Protein AF-0000000070793460 (afdb_homodimer)

Solvent-accessible surface area (backbone atoms only — not comparable to full-atom values): 15650 Å² total; per-residue (Å²): 133,88,73,78,81,59,57,36,38,49,53,48,24,50,44,53,50,30,46,76,62,75,44,43,27,29,35,35,30,41,54,70,40,88,63,40,43,67,70,64,91,67,48,53,94,51,27,34,77,41,65,65,28,78,90,50,39,46,78,71,41,82,43,78,76,35,32,35,31,32,34,68,60,96,85,38,83,40,75,36,38,36,31,47,88,35,45,40,28,40,27,22,70,88,75,62,58,68,51,75,47,76,80,71,64,80,86,64,67,72,77,70,80,67,75,69,72,71,74,73,75,75,78,71,80,77,81,73,80,78,124,133,89,73,77,82,58,57,36,37,48,53,48,26,49,44,52,48,30,46,75,63,74,45,44,29,30,34,36,31,40,54,72,38,88,62,40,44,68,70,64,92,66,46,54,96,50,27,34,76,41,67,66,27,76,91,48,36,46,76,70,39,84,44,78,75,34,32,36,31,32,34,69,59,96,85,38,83,41,74,36,38,35,31,46,88,33,45,40,30,40,28,23,71,88,75,62,56,67,50,76,47,77,80,71,63,79,84,62,67,71,75,69,79,69,75,70,72,72,73,72,76,77,77,73,82,76,79,74,78,82,122

InterPro domains:
  IPR007481 Stringent starvation protein B [NF008769] (1-126)
  IPR007481 Stringent starvation protein B [PF04386] (6-121)
  IPR007481 Stringent starvation protein B [PIRSF005276] (2-125)
  IPR007481 Stringent starvation protein B [PTHR37486] (2-121)
  IPR036760 SspB-like superfamily [G3DSA:2.30.30.220] (1-124)
  IPR036760 SspB-like superfamily [SSF101738] (2-115)

Radius of gyration: 25.95 Å; Cα contacts (8 Å, |Δi|>4): 410; chains: 2; bounding box: 71×71×92 Å

Nearest PDB structures (foldseek):
  1ox8-assembly1_B  TM=9.613E-01  e=1.195E-13  Escherichia coli O157:H7
  1ou9-assembly2_B  TM=9.891E-01  e=3.608E-13  Haemophilus influenzae
  1twb-assembly1_A  TM=9.735E-01  e=3.212E-13  Haemophilus influenzae
  1zsz-assembly2_B  TM=9.778E-01  e=4.296E-13  Haemophilus influenzae
  1ou9-assembly1_A  TM=9.584E-01  e=3.824E-13  Haemophilus influenzae

Organism: Legionella pneumophila subsp. pneumophila (strain Philadelphia 1 / ATCC 33152 / DSM 7513) (NCBI:txid272624)

Sequence (262 aa):
MAMTSNKPYLIRAFYDWIVDNDLTPYILVDASNPNVQVPREHVQHDRIVLNISPSATRGLLLENDRIVFTARFSGQTEQIFVAPNAVLEIYAKENGRGIAFSVDEDDEPPPKTSSSSESATKNKPSLKLVKMAMTSNKPYLIRAFYDWIVDNDLTPYILVDASNPNVQVPREHVQHDRIVLNISPSATRGLLLENDRIVFTARFSGQTEQIFVAPNAVLEIYAKENGRGIAFSVDEDDEPPPKTSSSSESATKNKPSLKLVK

Foldseek 3Di:
DDDDDCQLVQLVVQLCVQVVVVFWKKWKFQQVDPQWDDDCVQDDPRIHIDTDHPVAWAPFDSDQQWTWTWGDDPRDIDIIIGGSLGTQWMATPVPGDGDGDPNDDDPPPDPPPCPCPVPVPPPPDPPDPDD/DDDDDCQLVQLVVQLCVQVVVVFWKKWKFQQVPPQWDDDCVQDDPRIHIDTDHPVAWAPFDSDQQWTWTWGDDPRDIDIIIGGSLGTQWMATPVPGDGDGDPNDDPPPPDPPPCPVPVPVPPPDPPPPPDD

Secondary structure (DSSP, 8-state):
-PPPPSHHHHHHHHHHHHHHTT--EEEEEETTSTTEE--GGG-BTTEEEEE--TTT-EEEEE-SS-EEEEEEETTEEEEEEE-GGGEEEEEETTT--EEE----SS---S---------------------/-PPPPSHHHHHHHHHHHHHHTT--EEEEEETTSTTEE--GGG-BTTEEEEE--TTT-EEEEE-SS-EEEEEEETTEEEEEEE-GGGEEEEEETTT--EEE----SS---S---------------------

Structure (mmCIF, N/CA/C/O backbone):
data_AF-0000000070793460-model_v1
#
loop_
_entity.id
_entity.type
_entity.pdbx_description
1 polymer 'Stringent starvation protein B'
#
loop_
_atom_site.group_PDB
_atom_site.id
_atom_site.type_symbol
_atom_site.label_atom_id
_atom_site.label_alt_id
_atom_site.label_comp_id
_atom_site.label_asym_id
_atom_site.label_entity_id
_atom_site.label_seq_id
_atom_site.pdbx_PDB_ins_code
_atom_site.Cartn_x
_atom_site.Cartn_y
_atom_site.Cartn_z
_atom_site.occupancy
_atom_site.B_iso_or_equiv
_atom_site.auth_seq_id
_atom_site.auth_comp_id
_atom_site.auth_asym_id
_atom_site.auth_atom_id
_atom_site.pdbx_PDB_model_num
ATOM 1 N N . MET A 1 1 ? -20.219 -0.264 9.641 1 63.81 1 MET A N 1
ATOM 2 C CA . MET A 1 1 ? -20.156 -1.022 8.391 1 63.81 1 MET A CA 1
ATOM 3 C C . MET A 1 1 ? -18.781 -1.647 8.211 1 63.81 1 MET A C 1
ATOM 5 O O . MET A 1 1 ? -17.766 -1.069 8.625 1 63.81 1 MET A O 1
ATOM 9 N N . ALA A 1 2 ? -18.797 -2.9 7.801 1 89.75 2 ALA A N 1
ATOM 10 C CA . ALA A 1 2 ? -17.547 -3.639 7.691 1 89.75 2 ALA A CA 1
ATOM 11 C C . ALA A 1 2 ? -16.734 -3.178 6.48 1 89.75 2 ALA A C 1
ATOM 13 O O . ALA A 1 2 ? -17.297 -2.863 5.434 1 89.75 2 ALA A O 1
ATOM 14 N N . MET A 1 3 ? -15.477 -2.805 6.633 1 95.88 3 MET A N 1
ATOM 15 C CA . MET A 1 3 ? -14.586 -2.439 5.531 1 95.88 3 MET A CA 1
ATOM 16 C C . MET A 1 3 ? -14.102 -3.682 4.793 1 95.88 3 MET A C 1
ATOM 18 O O . MET A 1 3 ? -14.023 -4.766 5.375 1 95.88 3 MET A O 1
ATOM 22 N N . THR A 1 4 ? -13.859 -3.516 3.494 1 97.25 4 THR A N 1
ATOM 23 C CA . THR A 1 4 ? -13.273 -4.582 2.691 1 97.25 4 THR A CA 1
ATOM 24 C C . THR A 1 4 ? -11.836 -4.859 3.131 1 97.25 4 THR A C 1
ATOM 26 O O . THR A 1 4 ? -11.25 -4.082 3.891 1 97.25 4 THR A O 1
ATOM 29 N N . SER A 1 5 ? -11.328 -5.953 2.672 1 97 5 SER A N 1
ATOM 30 C CA . SER A 1 5 ? -9.93 -6.305 2.941 1 97 5 SER A CA 1
ATOM 31 C C . SER A 1 5 ? -8.977 -5.289 2.322 1 97 5 SER A C 1
ATOM 33 O O . SER A 1 5 ? -9.195 -4.836 1.196 1 97 5 SER A O 1
ATOM 35 N N . ASN A 1 6 ? -7.883 -4.988 3.035 1 98 6 ASN A N 1
ATOM 36 C CA . ASN A 1 6 ? -6.887 -4.078 2.473 1 98 6 ASN A CA 1
ATOM 37 C C . ASN A 1 6 ? -5.77 -4.84 1.766 1 98 6 ASN A C 1
ATOM 39 O O . ASN A 1 6 ? -4.832 -4.234 1.248 1 98 6 ASN A O 1
ATOM 43 N N . LYS A 1 7 ? -5.988 -6.152 1.728 1 98.25 7 LYS A N 1
ATOM 44 C CA . LYS A 1 7 ? -4.941 -7.035 1.221 1 98.25 7 LYS A CA 1
ATOM 45 C C . LYS A 1 7 ? -4.57 -6.68 -0.215 1 98.25 7 LYS A C 1
ATOM 47 O O . LYS A 1 7 ? -3.393 -6.488 -0.528 1 98.25 7 LYS A O 1
ATOM 52 N N . PRO A 1 8 ? -5.477 -6.48 -1.117 1 98.81 8 PRO A N 1
ATOM 53 C CA . PRO A 1 8 ? -5.059 -6.18 -2.49 1 98.81 8 PRO A CA 1
ATOM 54 C C . PRO A 1 8 ? -4.301 -4.859 -2.6 1 98.81 8 PRO A C 1
ATOM 56 O O . PRO A 1 8 ? -3.402 -4.723 -3.436 1 98.81 8 PRO A O 1
ATOM 59 N N . TYR A 1 9 ? -4.57 -3.879 -1.777 1 98.81 9 TYR A N 1
ATOM 60 C CA . TYR A 1 9 ? -3.883 -2.594 -1.771 1 98.81 9 TYR A CA 1
ATOM 61 C C . TYR A 1 9 ? -2.445 -2.748 -1.29 1 98.81 9 TYR A C 1
ATOM 63 O O . TYR A 1 9 ? -1.529 -2.137 -1.846 1 98.81 9 TYR A O 1
ATOM 71 N N . LEU A 1 10 ? -2.334 -3.605 -0.32 1 98.81 10 LEU A N 1
ATOM 72 C CA . LEU A 1 10 ? -1 -3.861 0.213 1 98.81 10 LEU A CA 1
ATOM 73 C C . LEU A 1 10 ? -0.152 -4.633 -0.793 1 98.81 10 LEU A C 1
ATOM 75 O O . LEU A 1 10 ? 1.04 -4.355 -0.947 1 98.81 10 LEU A O 1
ATOM 79 N N . ILE A 1 11 ? -0.774 -5.586 -1.447 1 98.88 11 ILE A N 1
ATOM 80 C CA . ILE A 1 11 ? -0.051 -6.328 -2.473 1 98.88 11 ILE A CA 1
ATOM 81 C C . ILE A 1 11 ? 0.483 -5.363 -3.529 1 98.88 11 ILE A C 1
ATOM 83 O O . ILE A 1 11 ? 1.655 -5.434 -3.906 1 98.88 11 ILE A O 1
ATOM 87 N N . ARG A 1 12 ? -0.348 -4.426 -3.924 1 98.94 12 ARG A N 1
ATOM 88 C CA . ARG A 1 12 ? 0.067 -3.455 -4.93 1 98.94 12 ARG A CA 1
ATOM 89 C C . ARG A 1 12 ? 1.162 -2.543 -4.391 1 98.94 12 ARG A C 1
ATOM 91 O O . ARG A 1 12 ? 2.111 -2.213 -5.105 1 98.94 12 ARG A O 1
ATOM 98 N N . ALA A 1 13 ? 1.028 -2.129 -3.174 1 98.88 13 ALA A N 1
ATOM 99 C CA . ALA A 1 13 ? 2.018 -1.239 -2.568 1 98.88 13 ALA A CA 1
ATOM 100 C C . ALA A 1 13 ? 3.391 -1.903 -2.512 1 98.88 13 ALA A C 1
ATOM 102 O O . ALA A 1 13 ? 4.395 -1.301 -2.896 1 98.88 13 ALA A O 1
ATOM 103 N N . PHE A 1 14 ? 3.42 -3.133 -2.117 1 98.88 14 PHE A N 1
ATOM 104 C CA . PHE A 1 14 ? 4.699 -3.816 -1.973 1 98.88 14 PHE A CA 1
ATOM 105 C C . PHE A 1 14 ? 5.27 -4.195 -3.336 1 98.88 14 PHE A C 1
ATOM 107 O O . PHE A 1 14 ? 6.484 -4.199 -3.527 1 98.88 14 PHE A O 1
ATOM 114 N N . TYR A 1 15 ? 4.418 -4.57 -4.246 1 98.94 15 TYR A N 1
ATOM 115 C CA . TYR A 1 15 ? 4.887 -4.789 -5.613 1 98.94 15 TYR A CA 1
ATOM 116 C C . TYR A 1 15 ? 5.652 -3.58 -6.129 1 98.94 15 TYR A C 1
ATOM 118 O O . TYR A 1 15 ? 6.797 -3.705 -6.57 1 98.94 15 TYR A O 1
ATOM 126 N N . ASP A 1 16 ? 5.02 -2.385 -6.047 1 98.94 16 ASP A N 1
ATOM 127 C CA . ASP A 1 16 ? 5.629 -1.15 -6.535 1 98.94 16 ASP A CA 1
ATOM 128 C C . ASP A 1 16 ? 6.934 -0.857 -5.801 1 98.94 16 ASP A C 1
ATOM 130 O O . ASP A 1 16 ? 7.93 -0.474 -6.422 1 98.94 16 ASP A O 1
ATOM 134 N N . TRP A 1 17 ? 6.91 -1.055 -4.539 1 98.88 17 TRP A N 1
ATOM 135 C CA . TRP A 1 17 ? 8.078 -0.767 -3.719 1 98.88 17 TRP A CA 1
ATOM 136 C C . TRP A 1 17 ? 9.25 -1.664 -4.109 1 98.88 17 TRP A C 1
ATOM 138 O O . TRP A 1 17 ? 10.375 -1.189 -4.266 1 98.88 17 TRP A O 1
ATOM 148 N N . ILE A 1 18 ? 8.984 -2.912 -4.242 1 98.88 18 ILE A N 1
ATOM 149 C CA . ILE A 1 18 ? 10.031 -3.875 -4.574 1 98.88 18 ILE A CA 1
ATOM 150 C C . ILE A 1 18 ? 10.594 -3.562 -5.957 1 98.88 18 ILE A C 1
ATOM 152 O O . ILE A 1 18 ? 11.812 -3.494 -6.137 1 98.88 18 ILE A O 1
ATOM 156 N N . VAL A 1 19 ? 9.758 -3.342 -6.887 1 98.88 19 VAL A N 1
ATOM 157 C CA . VAL A 1 19 ? 10.164 -3.084 -8.266 1 98.88 19 VAL A CA 1
ATOM 158 C C . VAL A 1 19 ? 10.938 -1.769 -8.328 1 98.88 19 VAL A C 1
ATOM 160 O O . VAL A 1 19 ? 11.969 -1.68 -9.008 1 98.88 19 VAL A O 1
ATOM 163 N N . ASP A 1 20 ? 10.469 -0.749 -7.625 1 98.69 20 ASP A N 1
ATOM 164 C CA . ASP A 1 20 ? 11.133 0.552 -7.637 1 98.69 20 ASP A CA 1
ATOM 165 C C . ASP A 1 20 ? 12.531 0.458 -7.039 1 98.69 20 ASP A C 1
ATOM 167 O O . ASP A 1 20 ? 13.367 1.339 -7.254 1 98.69 20 ASP A O 1
ATOM 171 N N . ASN A 1 21 ? 12.766 -0.572 -6.246 1 98.69 21 ASN A N 1
ATOM 172 C CA . ASN A 1 21 ? 14.094 -0.79 -5.68 1 98.69 21 ASN A CA 1
ATOM 173 C C . ASN A 1 21 ? 14.898 -1.792 -6.5 1 98.69 21 ASN A C 1
ATOM 175 O O . ASN A 1 21 ? 15.898 -2.328 -6.023 1 98.69 21 ASN A O 1
ATOM 179 N N . ASP A 1 22 ? 14.391 -2.1 -7.695 1 98.31 22 ASP A N 1
ATOM 180 C CA . ASP A 1 22 ? 15.055 -2.953 -8.672 1 98.31 22 ASP A CA 1
ATOM 181 C C . ASP A 1 22 ? 15.219 -4.375 -8.141 1 98.31 22 ASP A C 1
ATOM 183 O O . ASP A 1 22 ? 16.25 -5.02 -8.367 1 98.31 22 ASP A O 1
ATOM 187 N N . LEU A 1 23 ? 14.25 -4.801 -7.355 1 98.69 23 LEU A N 1
ATOM 188 C CA . LEU A 1 23 ? 14.219 -6.176 -6.863 1 98.69 23 LEU A CA 1
ATOM 189 C C . LEU A 1 23 ? 13.07 -6.953 -7.492 1 98.69 23 LEU A C 1
ATOM 191 O O . LEU A 1 23 ? 12.312 -6.402 -8.297 1 98.69 23 LEU A O 1
ATOM 195 N N . THR A 1 24 ? 12.984 -8.242 -7.145 1 98.88 24 THR A N 1
ATOM 196 C CA . THR A 1 24 ? 12.078 -9.156 -7.828 1 98.88 24 THR A CA 1
ATOM 197 C C . THR A 1 24 ? 10.891 -9.508 -6.941 1 98.88 24 THR A C 1
ATOM 199 O O . THR A 1 24 ? 11.031 -10.266 -5.977 1 98.88 24 THR A O 1
ATOM 202 N N . PRO A 1 25 ? 9.75 -9.062 -7.254 1 98.94 25 PRO A N 1
ATOM 203 C CA . PRO A 1 25 ? 8.586 -9.383 -6.426 1 98.94 25 PRO A CA 1
ATOM 204 C C . PRO A 1 25 ? 8.062 -10.797 -6.66 1 98.94 25 PRO A C 1
ATOM 206 O O . PRO A 1 25 ? 7.793 -11.18 -7.801 1 98.94 25 PRO A O 1
ATOM 209 N N . TYR A 1 26 ? 7.895 -11.508 -5.574 1 98.94 26 TYR A N 1
ATOM 210 C CA . TYR A 1 26 ? 7.289 -12.836 -5.523 1 98.94 26 TYR A CA 1
ATOM 211 C C . TYR A 1 26 ? 6.023 -12.828 -4.676 1 98.94 26 TYR A C 1
ATOM 213 O O . TYR A 1 26 ? 5.922 -12.07 -3.705 1 98.94 26 TYR A O 1
ATOM 221 N N . ILE A 1 27 ? 5.086 -13.68 -5.078 1 98.94 27 ILE A N 1
ATOM 222 C CA . ILE A 1 27 ? 3.967 -13.938 -4.18 1 98.94 27 ILE A CA 1
ATOM 223 C C . ILE A 1 27 ? 3.896 -15.43 -3.859 1 98.94 27 ILE A C 1
ATOM 225 O O . ILE A 1 27 ? 4.145 -16.266 -4.727 1 98.94 27 ILE A O 1
ATOM 229 N N . LEU A 1 28 ? 3.68 -15.703 -2.621 1 98.88 28 LEU A N 1
ATOM 230 C CA . LEU A 1 28 ? 3.277 -17.031 -2.176 1 98.88 28 LEU A CA 1
ATOM 231 C C . LEU A 1 28 ? 1.758 -17.172 -2.166 1 98.88 28 LEU A C 1
ATOM 233 O O . LEU A 1 28 ? 1.062 -16.344 -1.564 1 98.88 28 LEU A O 1
ATOM 237 N N . VAL A 1 29 ? 1.279 -18.219 -2.822 1 98.75 29 VAL A N 1
ATOM 238 C CA . VAL A 1 29 ? -0.158 -18.312 -3.057 1 98.75 29 VAL A CA 1
ATOM 239 C C . VAL A 1 29 ? -0.68 -19.641 -2.523 1 98.75 29 VAL A C 1
ATOM 241 O O . VAL A 1 29 ? -0.044 -20.688 -2.707 1 98.75 29 VAL A O 1
ATOM 244 N N . ASP A 1 30 ? -1.766 -19.578 -1.788 1 98.56 30 ASP A N 1
ATOM 245 C CA . ASP A 1 30 ? -2.516 -20.781 -1.445 1 98.56 30 ASP A CA 1
ATOM 246 C C . ASP A 1 30 ? -3.203 -21.375 -2.676 1 98.56 30 ASP A C 1
ATOM 248 O O . ASP A 1 30 ? -4.277 -20.906 -3.074 1 98.56 30 ASP A O 1
ATOM 252 N N . ALA A 1 31 ? -2.711 -22.438 -3.203 1 98.31 31 ALA A N 1
ATOM 253 C CA . ALA A 1 31 ? -3.17 -23 -4.473 1 98.31 31 ALA A CA 1
ATOM 254 C C . ALA A 1 31 ? -4.426 -23.844 -4.273 1 98.31 31 ALA A C 1
ATOM 256 O O . ALA A 1 31 ? -5.066 -24.25 -5.246 1 98.31 31 ALA A O 1
ATOM 257 N N . SER A 1 32 ? -4.77 -24.062 -3.057 1 97.69 32 SER A N 1
ATOM 258 C CA . SER A 1 32 ? -5.98 -24.828 -2.781 1 97.69 32 SER A CA 1
ATOM 259 C C . SER A 1 32 ? -7.223 -23.953 -2.848 1 97.69 32 SER A C 1
ATOM 261 O O . SER A 1 32 ? -8.344 -24.453 -2.889 1 97.69 32 SER A O 1
ATOM 263 N N . ASN A 1 33 ? -7.035 -22.672 -2.822 1 97.19 33 ASN A N 1
ATOM 264 C CA . ASN A 1 33 ? -8.148 -21.734 -2.961 1 97.19 33 ASN A CA 1
ATOM 265 C C . ASN A 1 33 ? -8.883 -21.922 -4.285 1 97.19 33 ASN A C 1
ATOM 267 O O . ASN A 1 33 ? -8.258 -22 -5.344 1 97.19 33 ASN A O 1
ATOM 271 N N . PRO A 1 34 ? -10.125 -21.984 -4.238 1 97.19 34 PRO A N 1
ATOM 272 C CA . PRO A 1 34 ? -10.883 -22.297 -5.457 1 97.19 34 PRO A CA 1
ATOM 273 C C . PRO A 1 34 ? -10.789 -21.188 -6.5 1 97.19 34 PRO A C 1
ATOM 275 O O . PRO A 1 34 ? -11.109 -21.406 -7.668 1 97.19 34 PRO A O 1
ATOM 278 N N . ASN A 1 35 ? -10.391 -20.031 -6.105 1 97.94 35 ASN A N 1
ATOM 279 C CA . ASN A 1 35 ? -10.305 -18.891 -7.016 1 97.94 35 ASN A CA 1
ATOM 280 C C . ASN A 1 35 ? -8.875 -18.672 -7.504 1 97.94 35 ASN A C 1
ATOM 282 O O . ASN A 1 35 ? -8.453 -17.531 -7.703 1 97.94 35 ASN A O 1
ATOM 286 N N . VAL A 1 36 ? -8.141 -19.766 -7.586 1 98.69 36 VAL A N 1
ATOM 287 C CA . VAL A 1 36 ? -6.762 -19.719 -8.062 1 98.69 36 VAL A CA 1
ATOM 288 C C . VAL A 1 36 ? -6.594 -20.688 -9.234 1 98.69 36 VAL A C 1
ATOM 290 O O . VAL A 1 36 ? -6.992 -21.844 -9.148 1 98.69 36 VAL A O 1
ATOM 293 N N . GLN A 1 37 ? -6.121 -20.125 -10.281 1 98.62 37 GLN A N 1
ATOM 294 C CA . GLN A 1 37 ? -5.758 -20.922 -11.453 1 98.62 37 GLN A CA 1
ATOM 295 C C . GLN A 1 37 ? -4.266 -20.812 -11.75 1 98.62 37 GLN A C 1
ATOM 297 O O . GLN A 1 37 ? -3.789 -19.781 -12.211 1 98.62 37 GLN A O 1
ATOM 302 N N . VAL A 1 38 ? -3.494 -21.891 -11.539 1 98.56 38 VAL A N 1
ATOM 303 C CA . VAL A 1 38 ? -2.053 -21.984 -11.734 1 98.56 38 VAL A CA 1
ATOM 304 C C . VAL A 1 38 ? -1.693 -23.375 -12.266 1 98.56 38 VAL A C 1
ATOM 306 O O . VAL A 1 38 ? -2.48 -24.312 -12.148 1 98.56 38 VAL A O 1
ATOM 309 N N . PRO A 1 39 ? -0.572 -23.469 -12.891 1 97.12 39 PRO A N 1
ATOM 310 C CA . PRO A 1 39 ? -0.138 -24.812 -13.289 1 97.12 39 PRO A CA 1
ATOM 311 C C . PRO A 1 39 ? 0.079 -25.75 -12.094 1 97.12 39 PRO A C 1
ATOM 313 O O . PRO A 1 39 ? 1.023 -25.562 -11.32 1 97.12 39 PRO A O 1
ATOM 316 N N . ARG A 1 40 ? -0.667 -26.75 -12 1 95.75 40 ARG A N 1
ATOM 317 C CA . ARG A 1 40 ? -0.721 -27.609 -10.82 1 95.75 40 ARG A CA 1
ATOM 318 C C . ARG A 1 40 ? 0.59 -28.359 -10.633 1 95.75 40 ARG A C 1
ATOM 320 O O . ARG A 1 40 ? 0.97 -28.688 -9.5 1 95.75 40 ARG A O 1
ATOM 327 N N . GLU A 1 41 ? 1.296 -28.641 -11.688 1 96.19 41 GLU A N 1
ATOM 328 C CA . GLU A 1 41 ? 2.539 -29.406 -11.617 1 96.19 41 GLU A CA 1
ATOM 329 C C . GLU A 1 41 ? 3.613 -28.641 -10.852 1 96.19 41 GLU A C 1
ATOM 331 O O . GLU A 1 41 ? 4.637 -29.219 -10.469 1 96.19 41 GLU A O 1
ATOM 336 N N . HIS A 1 42 ? 3.359 -27.375 -10.648 1 97.19 42 HIS A N 1
ATOM 337 C CA . HIS A 1 42 ? 4.34 -26.547 -9.961 1 97.19 42 HIS A CA 1
ATOM 338 C C . HIS A 1 42 ? 3.896 -26.234 -8.531 1 97.19 42 HIS A C 1
ATOM 340 O O . HIS A 1 42 ? 4.559 -25.484 -7.82 1 97.19 42 HIS A O 1
ATOM 346 N N . VAL A 1 43 ? 2.754 -26.797 -8.148 1 98.25 43 VAL A N 1
ATOM 347 C CA . VAL A 1 43 ? 2.225 -26.609 -6.805 1 98.25 43 VAL A CA 1
ATOM 348 C C . VAL A 1 43 ? 2.85 -27.641 -5.863 1 98.25 43 VAL A C 1
ATOM 350 O O . VAL A 1 43 ? 2.973 -28.828 -6.215 1 98.25 43 VAL A O 1
ATOM 353 N N . GLN A 1 44 ? 3.342 -27.188 -4.73 1 97.56 44 GLN A N 1
ATOM 354 C CA . GLN A 1 44 ? 3.881 -28.047 -3.678 1 97.56 44 GLN A CA 1
ATOM 355 C C . GLN A 1 44 ? 3.172 -27.797 -2.35 1 97.56 44 GLN A C 1
ATOM 357 O O . GLN A 1 44 ? 3.174 -26.672 -1.838 1 97.56 44 GLN A O 1
ATOM 362 N N . HIS A 1 45 ? 2.619 -28.828 -1.771 1 97.06 45 HIS A N 1
ATOM 363 C CA . HIS A 1 45 ? 1.909 -28.734 -0.501 1 97.06 45 HIS A CA 1
ATOM 364 C C . HIS A 1 45 ? 0.861 -27.625 -0.536 1 97.06 45 HIS A C 1
ATOM 366 O O . HIS A 1 45 ? 0.803 -26.797 0.372 1 97.06 45 HIS A O 1
ATOM 372 N N . ASP A 1 46 ? 0.167 -27.484 -1.649 1 97.69 46 ASP A N 1
ATOM 373 C CA . ASP A 1 46 ? -0.956 -26.578 -1.861 1 97.69 46 ASP A CA 1
ATOM 374 C C . ASP A 1 46 ? -0.489 -25.109 -1.876 1 97.69 46 ASP A C 1
ATOM 376 O O . ASP A 1 46 ? -1.262 -24.203 -1.563 1 97.69 46 ASP A O 1
ATOM 380 N N . ARG A 1 47 ? 0.765 -24.922 -2.166 1 98.5 47 ARG A N 1
ATOM 381 C CA . ARG A 1 47 ? 1.32 -23.578 -2.279 1 98.5 47 ARG A CA 1
ATOM 382 C C . ARG A 1 47 ? 2.127 -23.438 -3.564 1 98.5 47 ARG A C 1
ATOM 384 O O . ARG A 1 47 ? 2.686 -24.406 -4.07 1 98.5 47 ARG A O 1
ATOM 391 N N . ILE A 1 48 ? 2.113 -22.266 -4.043 1 98.56 48 ILE A N 1
ATOM 392 C CA . ILE A 1 48 ? 2.939 -21.969 -5.211 1 98.56 48 ILE A CA 1
ATOM 393 C C . ILE A 1 48 ? 3.553 -20.578 -5.078 1 98.56 48 ILE A C 1
ATOM 395 O O . ILE A 1 48 ? 2.9 -19.656 -4.598 1 98.56 48 ILE A O 1
ATOM 399 N N . VAL A 1 49 ? 4.789 -20.438 -5.426 1 98.62 49 VAL A N 1
ATOM 400 C CA . VAL A 1 49 ? 5.48 -19.156 -5.488 1 98.62 49 VAL A CA 1
ATOM 401 C C . VAL A 1 49 ? 5.508 -18.656 -6.934 1 98.62 49 VAL A C 1
ATOM 403 O O . VAL A 1 49 ? 5.898 -19.391 -7.844 1 98.62 49 VAL A O 1
ATOM 406 N N . LEU A 1 50 ? 5.113 -17.516 -7.098 1 98.81 50 LEU A N 1
ATOM 407 C CA . LEU A 1 50 ? 5.055 -16.922 -8.43 1 98.81 50 LEU A CA 1
ATOM 408 C C . LEU A 1 50 ? 5.941 -15.688 -8.516 1 98.81 50 LEU A C 1
ATOM 410 O O . LEU A 1 50 ? 5.895 -14.82 -7.641 1 98.81 50 LEU A O 1
ATOM 414 N N . ASN A 1 51 ? 6.742 -15.641 -9.516 1 98.69 51 ASN A N 1
ATOM 415 C CA . ASN A 1 51 ? 7.461 -14.43 -9.883 1 98.69 51 ASN A CA 1
ATOM 416 C C . ASN A 1 51 ? 6.566 -13.453 -10.641 1 98.69 51 ASN A C 1
ATOM 418 O O . ASN A 1 51 ? 6.141 -13.742 -11.766 1 98.69 51 ASN A O 1
ATOM 422 N N . ILE A 1 52 ? 6.367 -12.32 -10 1 98.94 52 ILE A N 1
ATOM 423 C CA . ILE A 1 52 ? 5.438 -11.422 -10.672 1 98.94 52 ILE A CA 1
ATOM 424 C C . ILE A 1 52 ? 6.168 -10.156 -11.109 1 98.94 52 ILE A C 1
ATOM 426 O O . ILE A 1 52 ? 5.559 -9.094 -11.242 1 98.94 52 ILE A O 1
ATOM 430 N N . SER A 1 53 ? 7.379 -10.227 -11.375 1 98.81 53 SER A N 1
ATOM 431 C CA . SER A 1 53 ? 8.156 -9.086 -11.844 1 98.81 53 SER A CA 1
ATOM 432 C C . SER A 1 53 ? 7.766 -8.695 -13.266 1 98.81 53 SER A C 1
ATOM 434 O O . SER A 1 53 ? 7.223 -9.516 -14.008 1 98.81 53 SER A O 1
ATOM 436 N N . PRO A 1 54 ? 8.102 -7.496 -13.602 1 98.62 54 PRO A N 1
ATOM 437 C CA . PRO A 1 54 ? 7.758 -7.035 -14.953 1 98.62 54 PRO A CA 1
ATOM 438 C C . PRO A 1 54 ? 8.391 -7.891 -16.047 1 98.62 54 PRO A C 1
ATOM 440 O O . PRO A 1 54 ? 7.785 -8.109 -17.094 1 98.62 54 PRO A O 1
ATOM 443 N N . SER A 1 55 ? 9.531 -8.414 -15.797 1 98.06 55 SER A N 1
ATOM 444 C CA . SER A 1 55 ? 10.227 -9.188 -16.812 1 98.06 55 SER A CA 1
ATOM 445 C C . SER A 1 55 ? 9.68 -10.609 -16.906 1 98.06 55 SER A C 1
ATOM 447 O O . SER A 1 55 ? 9.891 -11.305 -17.891 1 98.06 55 SER A O 1
ATOM 449 N N . ALA A 1 56 ? 8.984 -11.008 -15.875 1 98.38 56 ALA A N 1
ATOM 450 C CA . ALA A 1 56 ? 8.547 -12.398 -15.82 1 98.38 56 ALA A CA 1
ATOM 451 C C . ALA A 1 56 ? 7.074 -12.523 -16.203 1 98.38 56 ALA A C 1
ATOM 453 O O . ALA A 1 56 ? 6.539 -13.633 -16.297 1 98.38 56 ALA A O 1
ATOM 454 N N . THR A 1 57 ? 6.426 -11.367 -16.359 1 98.75 57 THR A N 1
ATOM 455 C CA . THR A 1 57 ? 4.984 -11.414 -16.594 1 98.75 57 THR A CA 1
ATOM 456 C C . THR A 1 57 ? 4.609 -10.594 -17.828 1 98.75 57 THR A C 1
ATOM 458 O O . THR A 1 57 ? 5.285 -9.617 -18.156 1 98.75 57 THR A O 1
ATOM 461 N N . ARG A 1 58 ? 3.555 -11 -18.484 1 98.5 58 ARG A N 1
ATOM 462 C CA . ARG A 1 58 ? 2.889 -10.211 -19.531 1 98.5 58 ARG A CA 1
ATOM 463 C C . ARG A 1 58 ? 1.448 -9.898 -19.141 1 98.5 58 ARG A C 1
ATOM 465 O O . ARG A 1 58 ? 0.701 -10.797 -18.734 1 98.5 58 ARG A O 1
ATOM 472 N N . GLY A 1 59 ? 1.087 -8.609 -19.203 1 98.44 59 GLY A N 1
ATOM 473 C CA . GLY A 1 59 ? -0.288 -8.211 -18.953 1 98.44 59 GLY A CA 1
ATOM 474 C C . GLY A 1 59 ? -0.675 -8.297 -17.484 1 98.44 59 GLY A C 1
ATOM 475 O O . GLY A 1 59 ? -1.815 -8.633 -17.156 1 98.44 59 GLY A O 1
ATOM 476 N N . LEU A 1 60 ? 0.254 -8.055 -16.625 1 98.88 60 LEU A N 1
ATOM 477 C CA . LEU A 1 60 ? -0.024 -8.148 -15.195 1 98.88 60 LEU A CA 1
ATOM 478 C C . LEU A 1 60 ? -1.06 -7.113 -14.773 1 98.88 60 LEU A C 1
ATOM 480 O O . LEU A 1 60 ? -0.9 -5.922 -15.047 1 98.88 60 LEU A O 1
ATOM 484 N N . LEU A 1 61 ? -2.146 -7.59 -14.125 1 98.75 61 LEU A N 1
ATOM 485 C CA . LEU A 1 61 ? -3.158 -6.77 -13.469 1 98.75 61 LEU A CA 1
ATOM 486 C C . LEU A 1 61 ? -3.223 -7.078 -11.977 1 98.75 61 LEU A C 1
ATOM 488 O O . LEU A 1 61 ? -3.459 -8.227 -11.586 1 98.75 61 LEU A O 1
ATOM 492 N N . LEU A 1 62 ? -2.928 -6.125 -11.219 1 98.88 62 LEU A N 1
ATOM 493 C CA . LEU A 1 62 ? -3.102 -6.211 -9.773 1 98.88 62 LEU A CA 1
ATOM 494 C C . LEU A 1 62 ? -4.344 -5.445 -9.328 1 98.88 62 LEU A C 1
ATOM 496 O O . LEU A 1 62 ? -4.246 -4.301 -8.883 1 98.88 62 LEU A O 1
ATOM 500 N N . GLU A 1 63 ? -5.469 -6.109 -9.383 1 98.5 63 GLU A N 1
ATOM 501 C CA . GLU A 1 63 ? -6.746 -5.469 -9.078 1 98.5 63 GLU A CA 1
ATOM 502 C C . GLU A 1 63 ? -7.266 -5.887 -7.711 1 98.5 63 GLU A C 1
ATOM 504 O O . GLU A 1 63 ? -6.672 -6.738 -7.047 1 98.5 63 GLU A O 1
ATOM 509 N N . ASN A 1 64 ? -8.289 -5.273 -7.289 1 98.31 64 ASN A N 1
ATOM 510 C CA . ASN A 1 64 ? -8.852 -5.562 -5.977 1 98.31 64 ASN A CA 1
ATOM 511 C C . ASN A 1 64 ? -9.484 -6.949 -5.934 1 98.31 64 ASN A C 1
ATOM 513 O O . ASN A 1 64 ? -9.555 -7.578 -4.871 1 98.31 64 ASN A O 1
ATOM 517 N N . ASP A 1 65 ? -9.891 -7.395 -7.102 1 97.75 65 ASP A N 1
ATOM 518 C CA . ASP A 1 65 ? -10.656 -8.641 -7.105 1 97.75 65 ASP A CA 1
ATOM 519 C C . ASP A 1 65 ? -9.883 -9.758 -7.793 1 97.75 65 ASP A C 1
ATOM 521 O O . ASP A 1 65 ? -10.242 -10.93 -7.684 1 97.75 65 ASP A O 1
ATOM 525 N N . ARG A 1 66 ? -8.734 -9.344 -8.414 1 98.56 66 ARG A N 1
ATOM 526 C CA . ARG A 1 66 ? -8 -10.383 -9.133 1 98.56 66 ARG A CA 1
ATOM 527 C C . ARG A 1 66 ? -6.562 -9.953 -9.398 1 98.56 66 ARG A C 1
ATOM 529 O O . ARG A 1 66 ? -6.277 -8.758 -9.508 1 98.56 66 ARG A O 1
ATOM 536 N N . ILE A 1 67 ? -5.738 -10.93 -9.523 1 98.94 67 ILE A N 1
ATOM 537 C CA . ILE A 1 67 ? -4.387 -10.867 -10.07 1 98.94 67 ILE A CA 1
ATOM 538 C C . ILE A 1 67 ? -4.289 -11.758 -11.305 1 98.94 67 ILE A C 1
ATOM 540 O O . ILE A 1 67 ? -4.516 -12.969 -11.219 1 98.94 67 ILE A O 1
ATOM 544 N N . VAL A 1 68 ? -3.924 -11.125 -12.438 1 98.88 68 VAL A N 1
ATOM 545 C CA . VAL A 1 68 ? -3.91 -11.875 -13.688 1 98.88 68 VAL A CA 1
ATOM 546 C C . VAL A 1 68 ? -2.641 -11.555 -14.469 1 98.88 68 VAL A C 1
ATOM 548 O O . VAL A 1 68 ? -2.227 -10.398 -14.547 1 98.88 68 VAL A O 1
ATOM 551 N N . PHE A 1 69 ? -2.104 -12.602 -15.023 1 98.88 69 PHE A N 1
ATOM 552 C CA . PHE A 1 69 ? -0.964 -12.398 -15.914 1 98.88 69 PHE A CA 1
ATOM 553 C C . PHE A 1 69 ? -0.642 -13.672 -16.688 1 98.88 69 PHE A C 1
ATOM 555 O O . PHE A 1 69 ? -1.21 -14.734 -16.406 1 98.88 69 PHE A O 1
ATOM 562 N N . THR A 1 70 ? 0.175 -13.477 -17.656 1 98.75 70 THR A N 1
ATOM 563 C CA . THR A 1 70 ? 0.745 -14.602 -18.375 1 98.75 70 THR A CA 1
ATOM 564 C C . THR A 1 70 ? 2.223 -14.773 -18.031 1 98.75 70 THR A C 1
ATOM 566 O O . THR A 1 70 ? 2.961 -13.789 -17.938 1 98.75 70 THR A O 1
ATOM 569 N N . ALA A 1 71 ? 2.588 -15.992 -17.828 1 98.19 71 ALA A N 1
ATOM 570 C CA . ALA A 1 71 ? 3.98 -16.312 -17.531 1 98.19 71 ALA A CA 1
ATOM 571 C C . ALA A 1 71 ? 4.379 -17.656 -18.109 1 98.19 71 ALA A C 1
ATOM 573 O O . ALA A 1 71 ? 3.535 -18.391 -18.641 1 98.19 71 ALA A O 1
ATOM 574 N N . ARG A 1 72 ? 5.707 -17.859 -18.078 1 96.38 72 ARG A N 1
ATOM 575 C CA . ARG A 1 72 ? 6.227 -19.109 -18.609 1 96.38 72 ARG A CA 1
ATOM 576 C C . ARG A 1 72 ? 6.633 -20.047 -17.484 1 96.38 72 ARG A C 1
ATOM 578 O O . ARG A 1 72 ? 7.344 -19.656 -16.562 1 96.38 72 ARG A O 1
ATOM 585 N N . PHE A 1 73 ? 6.094 -21.234 -17.5 1 94.75 73 PHE A N 1
ATOM 586 C CA . PHE A 1 73 ? 6.453 -22.312 -16.578 1 94.75 73 PHE A CA 1
ATOM 587 C C . PHE A 1 73 ? 7 -23.516 -17.328 1 94.75 73 PHE A C 1
ATOM 589 O O . PHE A 1 73 ? 6.266 -24.188 -18.062 1 94.75 73 PHE A O 1
ATOM 596 N N . SER A 1 74 ? 8.32 -23.734 -17.109 1 93.12 74 SER A N 1
ATOM 597 C CA . SER A 1 74 ? 8.961 -24.859 -17.781 1 93.12 74 SER A CA 1
ATOM 598 C C . SER A 1 74 ? 8.844 -24.719 -19.297 1 93.12 74 SER A C 1
ATOM 600 O O . SER A 1 74 ? 8.5 -25.688 -19.984 1 93.12 74 SER A O 1
ATOM 602 N N . GLY A 1 75 ? 8.859 -23.531 -19.812 1 92.94 75 GLY A N 1
ATOM 603 C CA . GLY A 1 75 ? 8.898 -23.266 -21.25 1 92.94 75 GLY A CA 1
ATOM 604 C C . GLY A 1 75 ? 7.516 -23.078 -21.844 1 92.94 75 GLY A C 1
ATOM 605 O O . GLY A 1 75 ? 7.391 -22.688 -23.016 1 92.94 75 GLY A O 1
ATOM 606 N N . GLN A 1 76 ? 6.539 -23.312 -21.109 1 95.19 76 GLN A N 1
ATOM 607 C CA . GLN A 1 76 ? 5.168 -23.203 -21.594 1 95.19 76 GLN A CA 1
ATOM 608 C C . GLN A 1 76 ? 4.512 -21.922 -21.094 1 95.19 76 GLN A C 1
ATOM 610 O O . GLN A 1 76 ? 4.656 -21.562 -19.922 1 95.19 76 GLN A O 1
ATOM 615 N N . THR A 1 77 ? 3.803 -21.281 -22.047 1 96.94 77 THR A N 1
ATOM 616 C CA . THR A 1 77 ? 3.062 -20.062 -21.688 1 96.94 77 THR A CA 1
ATOM 617 C C . THR A 1 77 ? 1.774 -20.422 -20.953 1 96.94 77 THR A C 1
ATOM 619 O O . THR A 1 77 ? 1.009 -21.281 -21.406 1 96.94 77 THR A O 1
ATOM 622 N N . GLU A 1 78 ? 1.605 -19.859 -19.781 1 97 78 GLU A N 1
ATOM 623 C CA . GLU A 1 78 ? 0.442 -20.141 -18.938 1 97 78 GLU A CA 1
ATOM 624 C C . GLU A 1 78 ? -0.269 -18.844 -18.531 1 97 78 GLU A C 1
ATOM 626 O O . GLU A 1 78 ? 0.379 -17.844 -18.25 1 97 78 GLU A O 1
ATOM 631 N N . GLN A 1 79 ? -1.59 -18.875 -18.562 1 98.31 79 GLN A N 1
ATOM 632 C CA . GLN A 1 79 ? -2.391 -17.797 -18 1 98.31 79 GLN A CA 1
ATOM 633 C C . GLN A 1 79 ? -2.672 -18.047 -16.516 1 98.31 79 GLN A C 1
ATOM 635 O O . GLN A 1 79 ? -3.143 -19.125 -16.141 1 98.31 79 GLN A O 1
ATOM 640 N N . ILE A 1 80 ? -2.389 -17.094 -15.695 1 98.81 80 ILE A N 1
ATOM 641 C CA . ILE A 1 80 ? -2.486 -17.234 -14.242 1 98.81 80 ILE A CA 1
ATOM 642 C C . ILE A 1 80 ? -3.604 -16.328 -13.719 1 98.81 80 ILE A C 1
ATOM 644 O O . ILE A 1 80 ? -3.74 -15.18 -14.148 1 98.81 80 ILE A O 1
ATOM 648 N N . PHE A 1 81 ? -4.414 -16.859 -12.836 1 98.88 81 PHE A N 1
ATOM 649 C CA . PHE A 1 81 ? -5.434 -16.125 -12.109 1 98.88 81 PHE A CA 1
ATOM 650 C C . PHE A 1 81 ? -5.328 -16.391 -10.609 1 98.88 81 PHE A C 1
ATOM 652 O O . PHE A 1 81 ? -5.309 -17.531 -10.172 1 98.88 81 PHE A O 1
ATOM 659 N N . VAL A 1 82 ? -5.254 -15.359 -9.859 1 98.81 82 VAL A N 1
ATOM 660 C CA . VAL A 1 82 ? -5.156 -15.484 -8.406 1 98.81 82 VAL A CA 1
ATOM 661 C C . VAL A 1 82 ? -6.102 -14.492 -7.742 1 98.81 82 VAL A C 1
ATOM 663 O O . VAL A 1 82 ? -6.059 -13.297 -8.031 1 98.81 82 VAL A O 1
ATOM 666 N N . ALA A 1 83 ? -6.926 -14.992 -6.867 1 98.62 83 ALA A N 1
ATOM 667 C CA . ALA A 1 83 ? -7.652 -14.078 -5.996 1 98.62 83 ALA A CA 1
ATOM 668 C C . ALA A 1 83 ? -6.723 -13.469 -4.945 1 98.62 83 ALA A C 1
ATOM 670 O O . ALA A 1 83 ? -5.93 -14.18 -4.324 1 98.62 83 ALA A O 1
ATOM 671 N N . PRO A 1 84 ? -6.816 -12.234 -4.703 1 98.69 84 PRO A N 1
ATOM 672 C CA . PRO A 1 84 ? -5.938 -11.617 -3.707 1 98.69 84 PRO A CA 1
ATOM 673 C C . PRO A 1 84 ? -6.039 -12.281 -2.336 1 98.69 84 PRO A C 1
ATOM 675 O O . PRO A 1 84 ? -5.047 -12.359 -1.605 1 98.69 84 PRO A O 1
ATOM 678 N N . ASN A 1 85 ? -7.219 -12.789 -1.967 1 97.5 85 ASN A N 1
ATOM 679 C CA . ASN A 1 85 ? -7.379 -13.422 -0.663 1 97.5 85 ASN A CA 1
ATOM 680 C C . ASN A 1 85 ? -6.562 -14.711 -0.558 1 97.5 85 ASN A C 1
ATOM 682 O O . ASN A 1 85 ? -6.34 -15.219 0.541 1 97.5 85 ASN A O 1
ATOM 686 N N . ALA A 1 86 ? -6.09 -15.211 -1.633 1 98.5 86 ALA A N 1
ATOM 687 C CA . ALA A 1 86 ? -5.305 -16.438 -1.647 1 98.5 86 ALA A CA 1
ATOM 688 C C . ALA A 1 86 ? -3.816 -16.141 -1.47 1 98.5 86 ALA A C 1
ATOM 690 O O . ALA A 1 86 ? -3.01 -17.062 -1.298 1 98.5 86 ALA A O 1
ATOM 691 N N . VAL A 1 87 ? -3.453 -14.914 -1.522 1 98.81 87 VAL A N 1
ATOM 692 C CA . VAL A 1 87 ? -2.051 -14.539 -1.361 1 98.81 87 VAL A CA 1
ATOM 693 C C . VAL A 1 87 ? -1.665 -14.609 0.114 1 98.81 87 VAL A C 1
ATOM 695 O O . VAL A 1 87 ? -2.305 -13.977 0.959 1 98.81 87 VAL A O 1
ATOM 698 N N . LEU A 1 88 ? -0.639 -15.305 0.32 1 98.44 88 LEU A N 1
ATOM 699 C CA . LEU A 1 88 ? -0.18 -15.508 1.69 1 98.44 88 LEU A CA 1
ATOM 700 C C . LEU A 1 88 ? 0.94 -14.539 2.037 1 98.44 88 LEU A C 1
ATOM 702 O O . LEU A 1 88 ? 1.117 -14.18 3.205 1 98.44 88 LEU A O 1
ATOM 706 N N . GLU A 1 89 ? 1.719 -14.188 1.009 1 98.69 89 GLU A N 1
ATOM 707 C CA . GLU A 1 89 ? 2.865 -13.305 1.21 1 98.69 89 GLU A CA 1
ATOM 708 C C . GLU A 1 89 ? 3.293 -12.648 -0.1 1 98.69 89 GLU A C 1
ATOM 710 O O . GLU A 1 89 ? 3.176 -13.25 -1.17 1 98.69 89 GLU A O 1
ATOM 715 N N . ILE A 1 90 ? 3.729 -11.484 -0.02 1 98.88 90 ILE A N 1
ATOM 716 C CA . ILE A 1 90 ? 4.5 -10.867 -1.093 1 98.88 90 ILE A CA 1
ATOM 717 C C . ILE A 1 90 ? 5.855 -10.414 -0.557 1 98.88 90 ILE A C 1
ATOM 719 O O . ILE A 1 90 ? 5.945 -9.867 0.546 1 98.88 90 ILE A O 1
ATOM 723 N N . TYR A 1 91 ? 6.941 -10.672 -1.331 1 98.81 91 TYR A N 1
ATOM 724 C CA . TYR A 1 91 ? 8.273 -10.375 -0.822 1 98.81 91 TYR A CA 1
ATOM 725 C C . TYR A 1 91 ? 9.281 -10.25 -1.961 1 98.81 91 TYR A C 1
ATOM 727 O O . TYR A 1 91 ? 9 -10.664 -3.09 1 98.81 91 TYR A O 1
ATOM 735 N N . ALA A 1 92 ? 10.367 -9.664 -1.657 1 98.88 92 ALA A N 1
ATOM 736 C CA . ALA A 1 92 ? 11.477 -9.586 -2.602 1 98.88 92 ALA A CA 1
ATOM 737 C C . ALA A 1 92 ? 12.297 -10.875 -2.594 1 98.88 92 ALA A C 1
ATOM 739 O O . ALA A 1 92 ? 12.758 -11.32 -1.539 1 98.88 92 ALA A O 1
ATOM 740 N N . LYS A 1 93 ? 12.5 -11.383 -3.697 1 98.69 93 LYS A N 1
ATOM 741 C CA . LYS A 1 93 ? 13.25 -12.625 -3.836 1 98.69 93 LYS A CA 1
ATOM 742 C C . LYS A 1 93 ? 14.641 -12.5 -3.225 1 98.69 93 LYS A C 1
ATOM 744 O O . LYS A 1 93 ? 15.133 -13.438 -2.588 1 98.69 93 LYS A O 1
ATOM 749 N N . GLU A 1 94 ? 15.281 -11.352 -3.367 1 98.5 94 GLU A N 1
ATOM 750 C CA . GLU A 1 94 ? 16.703 -11.133 -3.078 1 98.5 94 GLU A CA 1
ATOM 751 C C . GLU A 1 94 ? 16.953 -11.109 -1.573 1 98.5 94 GLU A C 1
ATOM 753 O O . GLU A 1 94 ? 18.016 -11.531 -1.113 1 98.5 94 GLU A O 1
ATOM 758 N N . ASN A 1 95 ? 15.953 -10.641 -0.808 1 97.88 95 ASN A N 1
ATOM 759 C CA . ASN A 1 95 ? 16.266 -10.453 0.603 1 97.88 95 ASN A CA 1
ATOM 760 C C . ASN A 1 95 ? 15.094 -10.836 1.498 1 97.88 95 ASN A C 1
ATOM 762 O O . ASN A 1 95 ? 15.172 -10.695 2.721 1 97.88 95 ASN A O 1
ATOM 766 N N . GLY A 1 96 ? 13.969 -11.219 0.884 1 98 96 GLY A N 1
ATOM 767 C CA . GLY A 1 96 ? 12.844 -11.734 1.646 1 98 96 GLY A CA 1
ATOM 768 C C . GLY A 1 96 ? 12.008 -10.641 2.287 1 98 96 GLY A C 1
ATOM 769 O O . GLY A 1 96 ? 11.031 -10.93 2.98 1 98 96 GLY A O 1
ATOM 770 N N . ARG A 1 97 ? 12.336 -9.344 2.031 1 97.81 97 ARG A N 1
ATOM 771 C CA . ARG A 1 97 ? 11.562 -8.258 2.613 1 97.81 97 ARG A CA 1
ATOM 772 C C . ARG A 1 97 ? 10.195 -8.141 1.95 1 97.81 97 ARG A C 1
ATOM 774 O O . ARG A 1 97 ? 10.07 -8.289 0.731 1 97.81 97 ARG A O 1
ATOM 781 N N . GLY A 1 98 ? 9.188 -7.977 2.762 1 98.31 98 GLY A N 1
ATOM 782 C CA . GLY A 1 98 ? 7.809 -7.895 2.307 1 98.31 98 GLY A CA 1
ATOM 783 C C . GLY A 1 98 ? 6.801 -7.973 3.439 1 98.31 98 GLY A C 1
ATOM 784 O O . GLY A 1 98 ? 7 -7.375 4.496 1 98.31 98 GLY A O 1
ATOM 785 N N . ILE A 1 99 ? 5.691 -8.578 3.109 1 98.19 99 ILE A N 1
ATOM 786 C CA . ILE A 1 99 ? 4.621 -8.664 4.094 1 98.19 99 ILE A CA 1
ATOM 787 C C . ILE A 1 99 ? 3.906 -10.008 3.957 1 98.19 99 ILE A C 1
ATOM 789 O O . ILE A 1 99 ? 3.693 -10.492 2.844 1 98.19 99 ILE A O 1
ATOM 793 N N . ALA A 1 100 ? 3.604 -10.57 5.16 1 98.19 100 ALA A N 1
ATOM 794 C CA . ALA A 1 100 ? 2.762 -11.758 5.219 1 98.19 100 ALA A CA 1
ATOM 795 C C . ALA A 1 100 ? 1.334 -11.406 5.625 1 98.19 100 ALA A C 1
ATOM 797 O O . ALA A 1 100 ? 1.116 -10.461 6.395 1 98.19 100 ALA A O 1
ATOM 798 N N . PHE A 1 101 ? 0.415 -12.164 5.047 1 97.25 101 PHE A N 1
ATOM 799 C CA . PHE A 1 101 ? -0.991 -11.922 5.348 1 97.25 101 PHE A CA 1
ATOM 800 C C . PHE A 1 101 ? -1.582 -13.078 6.145 1 97.25 101 PHE A C 1
ATOM 802 O O . PHE A 1 101 ? -1.227 -14.234 5.922 1 97.25 101 PHE A O 1
ATOM 809 N N . SER A 1 102 ? -2.088 -12.734 7.34 1 78.06 102 SER A N 1
ATOM 810 C CA . SER A 1 102 ? -2.721 -13.797 8.117 1 78.06 102 SER A CA 1
ATOM 811 C C . SER A 1 102 ? -3.895 -14.406 7.363 1 78.06 102 SER A C 1
ATOM 813 O O . SER A 1 102 ? -4.562 -13.727 6.582 1 78.06 102 SER A O 1
ATOM 815 N N . VAL A 1 103 ? -3.967 -15.734 7.355 1 59.72 103 VAL A N 1
ATOM 816 C CA . VAL A 1 103 ? -5.109 -16.422 6.766 1 59.72 103 VAL A CA 1
ATOM 817 C C . VAL A 1 103 ? -6.395 -15.984 7.473 1 59.72 103 VAL A C 1
ATOM 819 O O . VAL A 1 103 ? -6.523 -16.156 8.688 1 59.72 103 VAL A O 1
ATOM 822 N N . ASP A 1 104 ? -6.824 -14.867 7.367 1 50.19 104 ASP A N 1
ATOM 823 C CA . ASP A 1 104 ? -8.031 -14.375 8.016 1 50.19 104 ASP A CA 1
ATOM 824 C C . ASP A 1 104 ? -9.055 -15.492 8.188 1 50.19 104 ASP A C 1
ATOM 826 O O . ASP A 1 104 ? -9.516 -16.078 7.207 1 50.19 104 ASP A O 1
ATOM 830 N N . GLU A 1 105 ? -9.117 -16.234 9.352 1 42.5 105 GLU A N 1
ATOM 831 C CA . GLU A 1 105 ? -10.492 -16.453 9.789 1 42.5 105 GLU A CA 1
ATOM 832 C C . GLU A 1 105 ? -11.344 -15.195 9.594 1 42.5 105 GLU A C 1
ATOM 834 O O . GLU A 1 105 ? -10.805 -14.102 9.43 1 42.5 105 GLU A O 1
ATOM 839 N N . ASP A 1 106 ? -12.742 -15.125 9.938 1 39.41 106 ASP A N 1
ATOM 840 C CA . ASP A 1 106 ? -13.672 -14 9.977 1 39.41 106 ASP A CA 1
ATOM 841 C C . ASP A 1 106 ? -13 -12.758 10.547 1 39.41 106 ASP A C 1
ATOM 843 O O . ASP A 1 106 ? -12.25 -12.836 11.523 1 39.41 106 ASP A O 1
ATOM 847 N N . ASP A 1 107 ? -12.82 -11.719 9.734 1 40.34 107 ASP A N 1
ATOM 848 C CA . ASP A 1 107 ? -12.383 -10.367 10.078 1 40.34 107 ASP A CA 1
ATOM 849 C C . ASP A 1 107 ? -12.719 -10.023 11.523 1 40.34 107 ASP A C 1
ATOM 851 O O . ASP A 1 107 ? -13.828 -9.57 11.82 1 40.34 107 ASP A O 1
ATOM 855 N N . GLU A 1 108 ? -12.43 -10.93 12.516 1 37.12 108 GLU A N 1
ATOM 856 C CA . GLU A 1 108 ? -12.742 -10.383 13.836 1 37.12 108 GLU A CA 1
ATOM 857 C C . GLU A 1 108 ? -11.984 -9.078 14.086 1 37.12 108 GLU A C 1
ATOM 859 O O . GLU A 1 108 ? -10.82 -8.945 13.688 1 37.12 108 GLU A O 1
ATOM 864 N N . PRO A 1 109 ? -12.742 -8.008 14.266 1 38.16 109 PRO A N 1
ATOM 865 C CA . PRO A 1 109 ? -12.195 -6.691 14.602 1 38.16 109 PRO A CA 1
ATOM 866 C C . PRO A 1 109 ? -10.961 -6.777 15.5 1 38.16 109 PRO A C 1
ATOM 868 O O . PRO A 1 109 ? -10.789 -7.762 16.234 1 38.16 109 PRO A O 1
ATOM 871 N N . PRO A 1 110 ? -9.883 -6.238 15.055 1 36.66 110 PRO A N 1
ATOM 872 C CA . PRO A 1 110 ? -8.766 -6.25 15.992 1 36.66 110 PRO A CA 1
ATOM 873 C C . PRO A 1 110 ? -9.211 -6.25 17.453 1 36.66 110 PRO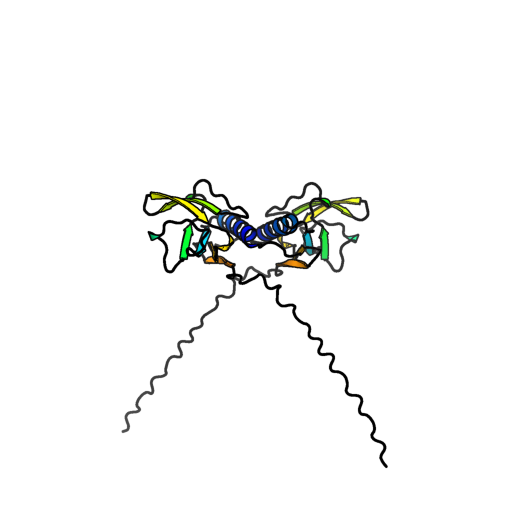 A C 1
ATOM 875 O O . PRO A 1 110 ? -10.297 -5.754 17.766 1 36.66 110 PRO A O 1
ATOM 878 N N . PRO A 1 111 ? -8.812 -7.273 18.188 1 33.31 111 PRO A N 1
ATOM 879 C CA . PRO A 1 111 ? -9.258 -7.324 19.594 1 33.31 111 PRO A CA 1
ATOM 880 C C . PRO A 1 111 ? -9.297 -5.949 20.25 1 33.31 111 PRO A C 1
ATOM 882 O O . PRO A 1 111 ? -8.43 -5.113 19.984 1 33.31 111 PRO A O 1
ATOM 885 N N . LYS A 1 112 ? -10.5 -5.367 20.391 1 29.56 112 LYS A N 1
ATOM 886 C CA . LYS A 1 112 ? -10.664 -4.234 21.297 1 29.56 112 LYS A CA 1
ATOM 887 C C . LYS A 1 112 ? -9.75 -4.367 22.516 1 29.56 112 LYS A C 1
ATOM 889 O O . LYS A 1 112 ? -9.734 -5.41 23.172 1 29.56 112 LYS A O 1
ATOM 894 N N . THR A 1 113 ? -8.523 -3.746 22.406 1 28.09 113 THR A N 1
ATOM 895 C CA . THR A 1 113 ? -7.805 -3.635 23.672 1 28.09 113 THR A CA 1
ATOM 896 C C . THR A 1 113 ? -8.766 -3.291 24.812 1 28.09 113 THR A C 1
ATOM 898 O O . THR A 1 113 ? -9.336 -2.197 24.844 1 28.09 113 THR A O 1
ATOM 901 N N . SER A 1 114 ? -9.688 -4.188 25.125 1 27.5 114 SER A N 1
ATOM 902 C CA . SER A 1 114 ? -10.547 -4.066 26.297 1 27.5 114 SER A CA 1
ATOM 903 C C . SER A 1 114 ? -9.758 -3.598 27.516 1 27.5 114 SER A C 1
ATOM 905 O O . SER A 1 114 ? -8.859 -4.297 27.984 1 27.5 114 SER A O 1
ATOM 907 N N . SER A 1 115 ? -9.352 -2.273 27.469 1 26.67 115 SER A N 1
ATOM 908 C CA . SER A 1 115 ? -8.953 -1.705 28.75 1 26.67 115 SER A CA 1
ATOM 909 C C . SER A 1 115 ? -9.953 -2.051 29.844 1 26.67 115 SER A C 1
ATOM 911 O O . SER A 1 115 ? -11.078 -1.546 29.844 1 26.67 115 SER A O 1
ATOM 913 N N . SER A 1 116 ? -10.211 -3.32 30.031 1 27.34 116 SER A N 1
ATOM 914 C CA . SER A 1 116 ? -11 -3.734 31.188 1 27.34 116 SER A CA 1
ATOM 915 C C . SER A 1 116 ? -10.508 -3.055 32.469 1 27.34 116 SER A C 1
ATOM 917 O O . SER A 1 116 ? -9.422 -3.373 32.969 1 27.34 116 SER A O 1
ATOM 919 N N . SER A 1 117 ? -10.562 -1.692 32.375 1 26.5 117 SER A N 1
ATOM 920 C CA . SER A 1 117 ? -10.398 -1.017 33.656 1 26.5 117 SER A CA 1
ATOM 921 C C . SER A 1 117 ? -11.281 -1.644 34.719 1 26.5 117 SER A C 1
ATOM 923 O O . SER A 1 117 ? -12.508 -1.564 34.656 1 26.5 117 SER A O 1
ATOM 925 N N . GLU A 1 118 ? -10.938 -2.875 35.031 1 28.97 118 GLU A N 1
ATOM 926 C CA . GLU A 1 118 ? -11.492 -3.533 36.219 1 28.97 118 GLU A CA 1
ATOM 927 C C . GLU A 1 118 ? -11.594 -2.572 37.406 1 28.97 118 GLU A C 1
ATOM 929 O O . GLU A 1 118 ? -10.57 -2.078 37.906 1 28.97 118 GLU A O 1
ATOM 934 N N . SER A 1 119 ? -12.578 -1.647 37.281 1 26.41 119 SER A N 1
ATOM 935 C CA . SER A 1 119 ? -12.93 -0.778 38.406 1 26.41 119 SER A CA 1
ATOM 936 C C . SER A 1 119 ? -13.07 -1.571 39.688 1 26.41 119 SER A C 1
ATOM 938 O O . SER A 1 119 ? -13.969 -2.408 39.812 1 26.41 119 SER A O 1
ATOM 940 N N . ALA A 1 120 ? -11.953 -1.994 40.219 1 29.48 120 ALA A N 1
ATOM 941 C CA . ALA A 1 120 ? -11.875 -2.65 41.5 1 29.48 120 ALA A CA 1
ATOM 942 C C . ALA A 1 120 ? -12.727 -1.917 42.531 1 29.48 120 ALA A C 1
ATOM 944 O O . ALA A 1 120 ? -12.492 -0.739 42.812 1 29.48 120 ALA A O 1
ATOM 945 N N . THR A 1 121 ? -14.047 -2.188 42.5 1 27.03 121 THR A N 1
ATOM 946 C CA . THR A 1 121 ? -15.008 -1.693 43.469 1 27.03 121 THR A CA 1
ATOM 947 C C . THR A 1 121 ? -14.453 -1.824 44.875 1 27.03 121 THR A C 1
ATOM 949 O O . THR A 1 121 ? -14.102 -2.922 45.312 1 27.03 121 THR A O 1
ATOM 952 N N . LYS A 1 122 ? -13.695 -0.814 45.312 1 29.45 122 LYS A N 1
ATOM 953 C CA . LYS A 1 122 ? -13.18 -0.623 46.656 1 29.45 122 LYS A CA 1
ATOM 954 C C . LYS A 1 122 ? -14.266 -0.85 47.688 1 29.45 122 LYS A C 1
ATOM 956 O O . LYS A 1 122 ? -15.305 -0.177 47.688 1 29.45 122 LYS A O 1
ATOM 961 N N . ASN A 1 123 ? -14.484 -2.17 48 1 28.7 123 ASN A N 1
ATOM 962 C CA . ASN A 1 123 ? -15.344 -2.607 49.094 1 28.7 123 ASN A CA 1
ATOM 963 C C . ASN A 1 123 ? -15.102 -1.783 50.375 1 28.7 123 ASN A C 1
ATOM 965 O O . ASN A 1 123 ? -13.984 -1.741 50.875 1 28.7 123 ASN A O 1
ATOM 969 N N . LYS A 1 124 ? -15.727 -0.626 50.469 1 30.52 124 LYS A N 1
ATOM 970 C CA . LYS A 1 124 ? -15.711 0.275 51.625 1 30.52 124 LYS A CA 1
ATOM 971 C C . LYS A 1 124 ? -16.062 -0.467 52.906 1 30.52 124 LYS A C 1
ATOM 973 O O . LYS A 1 124 ? -17.047 -1.188 52.969 1 30.52 124 LYS A O 1
ATOM 978 N N . PRO A 1 125 ? -15.055 -0.61 53.844 1 36.84 125 PRO A N 1
ATOM 979 C CA . PRO A 1 125 ? -15.109 -1.343 55.094 1 36.84 125 PRO A CA 1
ATOM 980 C C . PRO A 1 125 ? -16.281 -0.899 56 1 36.84 125 PRO A C 1
ATOM 982 O O . PRO A 1 125 ? -16.531 0.3 56.125 1 36.84 125 PRO A O 1
ATOM 985 N N . SER A 1 126 ? -17.5 -1.469 55.844 1 35.41 126 SER A N 1
ATOM 986 C CA . SER A 1 126 ? -18.672 -1.162 56.656 1 35.41 126 SER A CA 1
ATOM 987 C C . SER A 1 126 ? -18.344 -1.241 58.156 1 35.41 126 SER A C 1
ATOM 989 O O . SER A 1 126 ? -17.766 -2.227 58.625 1 35.41 126 SER A O 1
ATOM 991 N N . LEU A 1 127 ? -18.172 -0.085 58.812 1 36.28 127 LEU A N 1
ATOM 992 C CA . LEU A 1 127 ? -17.92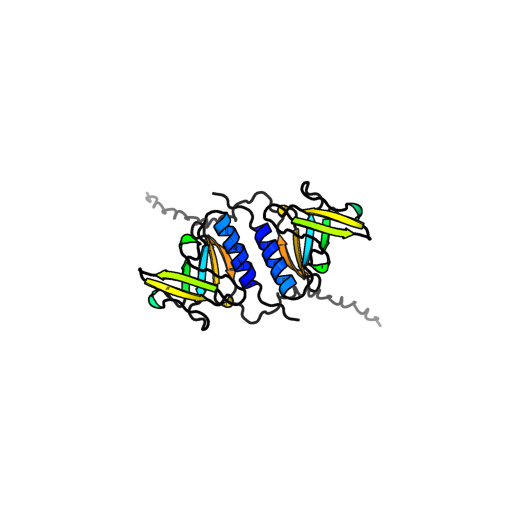2 0.163 60.219 1 36.28 127 LEU A CA 1
ATOM 993 C C . LEU A 1 127 ? -19 -0.504 61.094 1 36.28 127 LEU A C 1
ATOM 995 O O . LEU A 1 127 ? -20.188 -0.23 60.938 1 36.28 127 LEU A O 1
ATOM 999 N N . LYS A 1 128 ? -18.781 -1.719 61.438 1 36.34 128 LYS A N 1
ATOM 1000 C CA . LYS A 1 128 ? -19.609 -2.5 62.344 1 36.34 128 LYS A CA 1
ATOM 1001 C C . LYS A 1 128 ? -19.766 -1.802 63.688 1 36.34 128 LYS A C 1
ATOM 1003 O O . LYS A 1 128 ? -18.766 -1.465 64.312 1 36.34 128 LYS A O 1
ATOM 1008 N N . LEU A 1 129 ? -20.891 -1.051 63.844 1 33.66 129 LEU A N 1
ATOM 1009 C CA . LEU A 1 129 ? -21.297 -0.381 65.062 1 33.66 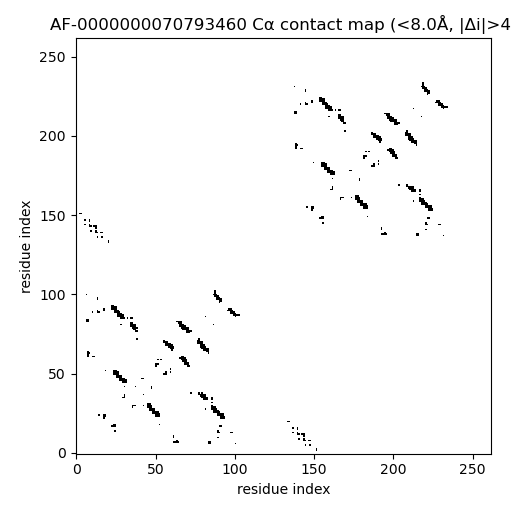129 LEU A CA 1
ATOM 1010 C C . LEU A 1 129 ? -21.266 -1.348 66.25 1 33.66 129 LEU A C 1
ATOM 1012 O O . LEU A 1 129 ? -21.859 -2.43 66.188 1 33.66 129 LEU A O 1
ATOM 1016 N N . VAL A 1 130 ? -20.172 -1.304 67 1 35.03 130 VAL A N 1
ATOM 1017 C CA . VAL A 1 130 ? -19.891 -1.995 68.25 1 35.03 130 VAL A CA 1
ATOM 1018 C C . VAL A 1 130 ? -21.016 -1.737 69.25 1 35.03 130 VAL A C 1
ATOM 1020 O O . VAL A 1 130 ? -21.281 -0.59 69.625 1 35.03 130 VAL A O 1
ATOM 1023 N N . LYS A 1 131 ? -21.922 -2.652 69.25 1 27.06 131 LYS A N 1
ATOM 1024 C CA . LYS A 1 131 ? -22.719 -2.502 70.5 1 27.06 131 LYS A CA 1
ATOM 1025 C C . LYS A 1 131 ? -21.859 -2.709 71.75 1 27.06 131 LYS A C 1
ATOM 1027 O O . LYS A 1 131 ? -20.938 -3.535 71.75 1 27.06 131 LYS A O 1
ATOM 1032 N N . MET B 1 1 ? 22.25 -4.027 -0.434 1 63.16 1 MET B N 1
ATOM 1033 C CA . MET B 1 1 ? 21.875 -2.645 -0.726 1 63.16 1 MET B CA 1
ATOM 1034 C C . MET B 1 1 ? 20.609 -2.246 0.039 1 63.16 1 MET B C 1
ATOM 1036 O O . MET B 1 1 ? 19.734 -3.074 0.264 1 63.16 1 MET B O 1
ATOM 1040 N N . ALA B 1 2 ? 20.672 -1.046 0.617 1 89.75 2 ALA B N 1
ATOM 1041 C CA . ALA B 1 2 ? 19.578 -0.598 1.468 1 89.75 2 ALA B CA 1
ATOM 1042 C C . ALA B 1 2 ? 18.359 -0.214 0.632 1 89.75 2 ALA B C 1
ATOM 1044 O O . ALA B 1 2 ? 18.484 0.346 -0.458 1 89.75 2 ALA B O 1
ATOM 1045 N N . MET B 1 3 ? 17.188 -0.759 0.895 1 95.94 3 MET B N 1
ATOM 1046 C CA . MET B 1 3 ? 15.945 -0.39 0.228 1 95.94 3 MET B CA 1
ATOM 1047 C C . MET B 1 3 ? 15.414 0.938 0.758 1 95.94 3 MET B C 1
ATOM 1049 O O . MET B 1 3 ? 15.68 1.304 1.904 1 95.94 3 MET B O 1
ATOM 1053 N N . THR B 1 4 ? 14.742 1.663 -0.117 1 97.19 4 THR B N 1
ATOM 1054 C CA . THR B 1 4 ? 14.07 2.895 0.29 1 97.19 4 THR B CA 1
ATOM 1055 C C . THR B 1 4 ? 12.914 2.592 1.239 1 97.19 4 THR B C 1
ATOM 1057 O O . THR B 1 4 ? 12.516 1.435 1.394 1 97.19 4 THR B O 1
ATOM 1060 N N . SER B 1 5 ? 12.438 3.627 1.865 1 97 5 SER B N 1
ATOM 1061 C CA . SER B 1 5 ? 11.273 3.5 2.742 1 97 5 SER B CA 1
ATOM 1062 C C . SER B 1 5 ? 10.039 3.068 1.963 1 97 5 SER B C 1
ATOM 1064 O O . SER B 1 5 ? 9.797 3.545 0.851 1 97 5 SER B O 1
ATOM 1066 N N . ASN B 1 6 ? 9.211 2.209 2.58 1 98 6 ASN B N 1
ATOM 1067 C CA . ASN B 1 6 ? 7.973 1.807 1.924 1 98 6 ASN B CA 1
ATOM 1068 C C . ASN B 1 6 ? 6.801 2.684 2.355 1 98 6 ASN B C 1
ATOM 1070 O O . ASN B 1 6 ? 5.668 2.475 1.915 1 98 6 ASN B O 1
ATOM 1074 N N . LYS B 1 7 ? 7.168 3.699 3.143 1 98.25 7 LYS B N 1
ATOM 1075 C CA . LYS B 1 7 ? 6.145 4.535 3.764 1 98.25 7 LYS B CA 1
ATOM 1076 C C . LYS B 1 7 ? 5.273 5.211 2.709 1 98.25 7 LYS B C 1
ATOM 1078 O O . LYS B 1 7 ? 4.043 5.125 2.766 1 98.25 7 LYS B O 1
ATOM 1083 N N . PRO B 1 8 ? 5.793 5.793 1.688 1 98.81 8 PRO B N 1
ATOM 1084 C CA . PRO B 1 8 ? 4.906 6.457 0.732 1 98.81 8 PRO B CA 1
ATOM 1085 C C . PRO B 1 8 ? 3.982 5.48 0.009 1 98.81 8 PRO B C 1
ATOM 1087 O O . PRO B 1 8 ? 2.848 5.828 -0.326 1 98.81 8 PRO B O 1
ATOM 1090 N N . TYR B 1 9 ? 4.371 4.258 -0.211 1 98.81 9 TYR B N 1
ATOM 1091 C CA . TYR B 1 9 ? 3.551 3.238 -0.856 1 98.81 9 TYR B CA 1
ATOM 1092 C C . TYR B 1 9 ? 2.391 2.822 0.04 1 98.81 9 TYR B C 1
ATOM 1094 O O . TYR B 1 9 ? 1.267 2.643 -0.434 1 98.81 9 TYR B O 1
ATOM 1102 N N . LEU B 1 10 ? 2.723 2.752 1.289 1 98.88 10 LEU B N 1
ATOM 1103 C CA . LEU B 1 10 ? 1.691 2.389 2.256 1 98.88 10 LEU B CA 1
ATOM 1104 C C . LEU B 1 10 ? 0.672 3.514 2.412 1 98.88 10 LEU B C 1
ATOM 1106 O O . LEU B 1 10 ? -0.529 3.256 2.52 1 98.88 10 LEU B O 1
ATOM 1110 N N . ILE B 1 11 ? 1.169 4.73 2.438 1 98.88 11 ILE B N 1
ATOM 1111 C CA . ILE B 1 11 ? 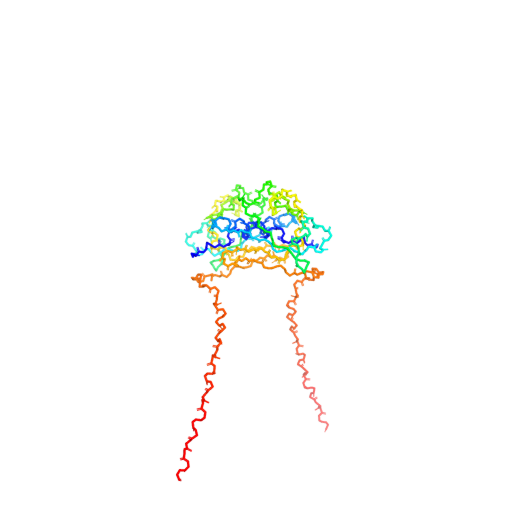0.255 5.863 2.52 1 98.88 11 ILE B CA 1
ATOM 1112 C C . ILE B 1 11 ? -0.728 5.82 1.352 1 98.88 11 ILE B C 1
ATOM 1114 O O . ILE B 1 11 ? -1.938 5.965 1.545 1 98.88 11 ILE B O 1
ATOM 1118 N N . ARG B 1 12 ? -0.215 5.531 0.175 1 98.94 12 ARG B N 1
ATOM 1119 C CA . ARG B 1 12 ? -1.073 5.469 -1.004 1 98.94 12 ARG B CA 1
ATOM 1120 C C . ARG B 1 12 ? -2.043 4.297 -0.916 1 98.94 12 ARG B C 1
ATOM 1122 O O . ARG B 1 12 ? -3.213 4.422 -1.286 1 98.94 12 ARG B O 1
ATOM 1129 N N . ALA B 1 13 ? -1.569 3.189 -0.45 1 98.88 13 ALA B N 1
ATOM 1130 C CA . ALA B 1 13 ? -2.416 2.004 -0.338 1 98.88 13 ALA B CA 1
ATOM 1131 C C . ALA B 1 13 ? -3.584 2.254 0.611 1 98.88 13 ALA B C 1
ATOM 1133 O O . ALA B 1 13 ? -4.734 1.948 0.284 1 98.88 13 ALA B O 1
ATOM 1134 N N . PHE B 1 14 ? -3.314 2.861 1.722 1 98.88 14 PHE B N 1
ATOM 1135 C CA . PHE B 1 14 ? -4.363 3.076 2.709 1 98.88 14 PHE B CA 1
ATOM 1136 C C . PHE B 1 14 ? -5.293 4.203 2.273 1 98.88 14 PHE B C 1
ATOM 1138 O O . PHE B 1 14 ? -6.492 4.168 2.559 1 98.88 14 PHE B O 1
ATOM 1145 N N . TYR B 1 15 ? -4.746 5.219 1.653 1 98.94 15 TYR B N 1
ATOM 1146 C CA . TYR B 1 15 ? -5.609 6.242 1.074 1 98.94 15 TYR B CA 1
ATOM 1147 C C . TYR B 1 15 ? -6.664 5.621 0.167 1 98.94 15 TYR B C 1
ATOM 1149 O O . TYR B 1 15 ? -7.859 5.855 0.348 1 98.94 15 TYR B O 1
ATOM 1157 N N . ASP B 1 16 ? -6.219 4.797 -0.808 1 98.94 16 ASP B N 1
ATOM 1158 C CA . ASP B 1 16 ? -7.121 4.16 -1.765 1 98.94 16 ASP B CA 1
ATOM 1159 C C . ASP B 1 16 ? -8.133 3.27 -1.054 1 98.94 16 ASP B C 1
ATOM 1161 O O . ASP B 1 16 ? -9.32 3.283 -1.386 1 98.94 16 ASP B O 1
ATOM 1165 N N . TRP B 1 17 ? -7.656 2.551 -0.113 1 98.88 17 TRP B N 1
ATOM 1166 C CA . TRP B 1 17 ? -8.516 1.621 0.612 1 98.88 17 TRP B CA 1
ATOM 1167 C C . TRP B 1 17 ? -9.617 2.365 1.365 1 98.88 17 TRP B C 1
ATOM 1169 O O . TRP B 1 17 ? -10.781 1.979 1.312 1 98.88 17 TRP B O 1
ATOM 1179 N N . ILE B 1 18 ? -9.242 3.391 2.045 1 98.88 18 ILE B N 1
ATOM 1180 C CA . ILE B 1 18 ? -10.188 4.164 2.834 1 98.88 18 ILE B CA 1
ATOM 1181 C C . ILE B 1 18 ? -11.219 4.809 1.912 1 98.88 18 ILE B C 1
ATOM 1183 O O . ILE B 1 18 ? -12.43 4.715 2.156 1 98.88 18 ILE B O 1
ATOM 1187 N N . VAL B 1 19 ? -10.781 5.402 0.878 1 98.88 19 VAL B N 1
ATOM 1188 C CA . VAL B 1 19 ? -11.656 6.102 -0.055 1 98.88 19 VAL B CA 1
ATOM 1189 C C . VAL B 1 19 ? -12.578 5.102 -0.743 1 98.88 19 VAL B C 1
ATOM 1191 O O . VAL B 1 19 ? -13.773 5.359 -0.902 1 98.88 19 VAL B O 1
ATOM 1194 N N . ASP B 1 20 ? -12.055 3.949 -1.141 1 98.69 20 ASP B N 1
ATOM 1195 C CA . ASP B 1 20 ? -12.852 2.934 -1.816 1 98.69 20 ASP B CA 1
ATOM 1196 C C . ASP B 1 20 ? -13.945 2.395 -0.896 1 98.69 20 ASP B C 1
ATOM 1198 O O . ASP B 1 20 ? -14.914 1.793 -1.363 1 98.69 20 ASP B O 1
ATOM 1202 N N . ASN B 1 21 ? -13.758 2.562 0.391 1 98.69 21 ASN B N 1
ATOM 1203 C CA . ASN B 1 21 ? -14.773 2.146 1.351 1 98.69 21 ASN B CA 1
ATOM 1204 C C . ASN B 1 21 ? -15.664 3.316 1.771 1 98.69 21 ASN B C 1
ATOM 1206 O O . ASN B 1 21 ? -16.359 3.238 2.781 1 98.69 21 ASN B O 1
ATOM 1210 N N . ASP B 1 22 ? -15.547 4.422 1.03 1 98.31 22 ASP B N 1
ATOM 1211 C CA . ASP B 1 22 ? -16.375 5.609 1.202 1 98.31 22 ASP B CA 1
ATOM 1212 C C . ASP B 1 22 ? -16.156 6.246 2.572 1 98.31 22 ASP B C 1
ATOM 1214 O O . ASP B 1 22 ? -17.094 6.719 3.207 1 98.31 22 ASP B O 1
ATOM 1218 N N . LEU B 1 23 ? -14.93 6.141 3.074 1 98.69 23 LEU B N 1
ATOM 1219 C CA . LEU B 1 23 ? -14.555 6.793 4.324 1 98.69 23 LEU B CA 1
ATOM 1220 C C . LEU B 1 23 ? -13.578 7.941 4.062 1 98.69 23 LEU B C 1
ATOM 1222 O O . LEU B 1 23 ? -13.211 8.203 2.916 1 98.69 23 LEU B O 1
ATOM 1226 N N . THR B 1 24 ? -13.203 8.641 5.145 1 98.88 24 THR B N 1
ATOM 1227 C CA . THR B 1 24 ? -12.469 9.891 5.027 1 98.88 24 THR B CA 1
ATOM 1228 C C . THR B 1 24 ? -11.016 9.703 5.449 1 98.88 24 THR B C 1
ATOM 1230 O O . THR B 1 24 ? -10.719 9.562 6.637 1 98.88 24 THR B O 1
ATOM 1233 N N . PRO B 1 25 ? -10.102 9.766 4.555 1 98.94 25 PRO B N 1
ATOM 1234 C CA . PRO B 1 25 ? -8.695 9.586 4.922 1 98.94 25 PRO B CA 1
ATOM 1235 C C . PRO B 1 25 ? -8.102 10.836 5.57 1 98.94 25 PRO B C 1
ATOM 1237 O O . PRO B 1 25 ? -8.18 11.93 5.004 1 98.94 25 PRO B O 1
ATOM 1240 N N . TYR B 1 26 ? -7.465 10.617 6.695 1 98.94 26 TYR B N 1
ATOM 1241 C CA . TYR B 1 26 ? -6.699 11.617 7.434 1 98.94 26 TYR B CA 1
ATOM 1242 C C . TYR B 1 26 ? -5.238 11.203 7.555 1 98.94 26 TYR B C 1
ATOM 1244 O O . TYR B 1 26 ? -4.926 10.008 7.629 1 98.94 26 TYR B O 1
ATOM 1252 N N . ILE B 1 27 ? -4.383 12.219 7.559 1 98.94 27 ILE B N 1
ATOM 1253 C CA . ILE B 1 27 ? -3.006 11.938 7.945 1 98.94 27 ILE B CA 1
ATOM 1254 C C . ILE B 1 27 ? -2.627 12.797 9.148 1 98.94 27 ILE B C 1
ATOM 1256 O O . ILE B 1 27 ? -3.029 13.961 9.242 1 98.94 27 ILE B O 1
ATOM 1260 N N . LEU B 1 28 ? -1.972 12.18 10.07 1 98.88 28 LEU B N 1
ATOM 1261 C CA . LEU B 1 28 ? -1.265 12.883 11.133 1 98.88 28 LEU B CA 1
ATOM 1262 C C . LEU B 1 28 ? 0.173 13.18 10.727 1 98.88 28 LEU B C 1
ATOM 1264 O O . LEU B 1 28 ? 0.911 12.281 10.32 1 98.88 28 LEU B O 1
ATOM 1268 N N . VAL B 1 29 ? 0.548 14.438 10.859 1 98.75 29 VAL B N 1
ATOM 1269 C CA . VAL B 1 29 ? 1.823 14.867 10.297 1 98.75 29 VAL B CA 1
ATOM 1270 C C . VAL B 1 29 ? 2.67 15.523 11.383 1 98.75 29 VAL B C 1
ATOM 1272 O O . VAL B 1 29 ? 2.16 16.312 12.188 1 98.75 29 VAL B O 1
ATOM 1275 N N . ASP B 1 30 ? 3.92 15.133 11.445 1 98.56 30 ASP B N 1
ATOM 1276 C CA . ASP B 1 30 ? 4.902 15.867 12.242 1 98.56 30 ASP B CA 1
ATOM 1277 C C . ASP B 1 30 ? 5.211 17.219 11.617 1 98.56 30 ASP B C 1
ATOM 1279 O O . ASP B 1 30 ? 6.023 17.312 10.695 1 98.56 30 ASP B O 1
ATOM 1283 N N . ALA B 1 31 ? 4.719 18.266 12.164 1 98.31 31 ALA B N 1
ATOM 1284 C CA . ALA B 1 31 ? 4.805 19.594 11.578 1 98.31 31 ALA B CA 1
ATOM 1285 C C . ALA B 1 31 ? 6.156 20.25 11.867 1 98.31 31 ALA B C 1
ATOM 1287 O O . ALA B 1 31 ? 6.488 21.297 11.305 1 98.31 31 ALA B O 1
ATOM 1288 N N . SER B 1 32 ? 6.918 19.625 12.695 1 97.69 32 SER B N 1
ATOM 1289 C CA . SER B 1 32 ? 8.242 20.156 12.992 1 97.69 32 SER B CA 1
ATOM 1290 C C . SER B 1 32 ? 9.258 19.734 11.938 1 97.69 32 SER B C 1
ATOM 1292 O O . SER B 1 32 ? 10.367 20.281 11.875 1 97.69 32 SER B O 1
ATOM 1294 N N . ASN B 1 33 ? 8.906 18.766 11.133 1 97.19 33 ASN B N 1
ATOM 1295 C CA . ASN B 1 33 ? 9.766 18.344 10.031 1 97.19 33 ASN B CA 1
ATOM 1296 C C . ASN B 1 33 ? 10.039 19.5 9.062 1 97.19 33 ASN B C 1
ATOM 1298 O O . ASN B 1 33 ? 9.109 20.172 8.633 1 97.19 33 ASN B O 1
ATOM 1302 N N . PRO B 1 34 ? 11.234 19.688 8.711 1 97.19 34 PRO B N 1
ATOM 1303 C CA . PRO B 1 34 ? 11.57 20.844 7.875 1 97.19 34 PRO B CA 1
ATOM 1304 C C . PRO B 1 34 ? 10.984 20.75 6.469 1 97.19 34 PRO B C 1
ATOM 1306 O O . PRO B 1 34 ? 10.914 21.75 5.75 1 97.19 34 PRO B O 1
ATOM 1309 N N . ASN B 1 35 ? 10.578 19.594 6.074 1 97.94 35 ASN B N 1
ATOM 1310 C CA . ASN B 1 35 ? 10.039 19.391 4.734 1 97.94 35 ASN B CA 1
ATOM 1311 C C . ASN B 1 35 ? 8.516 19.359 4.738 1 97.94 35 ASN B C 1
ATOM 1313 O O . ASN B 1 35 ? 7.898 18.609 3.98 1 97.94 35 ASN B O 1
ATOM 1317 N N . VAL B 1 36 ? 7.953 20.109 5.676 1 98.69 36 VAL B N 1
ATOM 1318 C CA . VAL B 1 36 ? 6.504 20.219 5.801 1 98.69 36 VAL B CA 1
ATOM 1319 C C . VAL B 1 36 ? 6.09 21.688 5.758 1 98.69 36 VAL B C 1
ATOM 1321 O O . VAL B 1 36 ? 6.648 22.516 6.48 1 98.69 36 VAL B O 1
ATOM 1324 N N . GLN B 1 37 ? 5.219 21.938 4.852 1 98.62 37 GLN B N 1
ATOM 1325 C CA . GLN B 1 37 ? 4.605 23.266 4.758 1 98.62 37 GLN B CA 1
ATOM 1326 C C . GLN B 1 37 ? 3.098 23.188 4.992 1 98.62 37 GLN B C 1
ATOM 1328 O O . GLN B 1 37 ? 2.355 22.703 4.133 1 98.62 37 GLN B O 1
ATOM 1333 N N . VAL B 1 38 ? 2.592 23.688 6.125 1 98.56 38 VAL B N 1
ATOM 1334 C CA . VAL B 1 38 ? 1.193 23.703 6.539 1 98.56 38 VAL B CA 1
ATOM 1335 C C . VAL B 1 38 ? 0.876 25.016 7.262 1 98.56 38 VAL B C 1
ATOM 1337 O O . VAL B 1 38 ? 1.783 25.703 7.723 1 98.56 38 VAL B O 1
ATOM 1340 N N . PRO B 1 39 ? -0.354 25.359 7.293 1 97.12 39 PRO B N 1
ATOM 1341 C CA . PRO B 1 39 ? -0.704 26.531 8.094 1 97.12 39 PRO B CA 1
ATOM 1342 C C . PRO B 1 39 ? -0.384 26.344 9.578 1 97.12 39 PRO B C 1
ATOM 1344 O O . PRO B 1 39 ? -1.043 25.562 10.266 1 97.12 39 PRO B O 1
ATOM 1347 N N . ARG B 1 40 ? 0.476 27.109 10.078 1 95.81 40 ARG B N 1
ATOM 1348 C CA . ARG B 1 40 ? 1.04 26.906 11.414 1 95.81 40 ARG B CA 1
ATOM 1349 C C . ARG B 1 40 ? -0.012 27.141 12.492 1 95.81 40 ARG B C 1
ATOM 1351 O O . ARG B 1 40 ? 0.055 26.547 13.57 1 95.81 40 ARG B O 1
ATOM 1358 N N . GLU B 1 41 ? -0.979 27.984 12.242 1 96.19 41 GLU B N 1
ATOM 1359 C CA . GLU B 1 41 ? -2.006 28.312 13.227 1 96.19 41 GLU B CA 1
ATOM 1360 C C . GLU B 1 41 ? -2.863 27.094 13.555 1 96.19 41 GLU B C 1
ATOM 1362 O O . GLU B 1 41 ? -3.607 27.094 14.539 1 96.19 41 GLU B O 1
ATOM 1367 N N . HIS B 1 42 ? -2.736 26.094 12.734 1 97.25 42 HIS B N 1
ATOM 1368 C CA . HIS B 1 42 ? -3.537 24.891 12.938 1 97.25 42 HIS B CA 1
ATOM 1369 C C . HIS B 1 42 ? -2.693 23.75 13.508 1 97.25 42 HIS B C 1
ATOM 1371 O O . HIS B 1 42 ? -3.182 22.625 13.672 1 97.25 42 HIS B O 1
ATOM 1377 N N . VAL B 1 43 ? -1.429 24.031 13.758 1 98.25 43 VAL B N 1
ATOM 1378 C CA . VAL B 1 43 ? -0.512 23.062 14.336 1 98.25 43 VAL B CA 1
ATOM 1379 C C . VAL B 1 43 ? -0.639 23.078 15.852 1 98.25 43 VAL B C 1
ATOM 1381 O O . VAL B 1 43 ? -0.702 24.141 16.469 1 98.25 43 VAL B O 1
ATOM 1384 N N . GLN B 1 44 ? -0.774 21.891 16.438 1 97.62 44 GLN B N 1
ATOM 1385 C CA . GLN B 1 44 ? -0.809 21.703 17.891 1 97.62 44 GLN B CA 1
ATOM 1386 C C . GLN B 1 44 ? 0.259 20.719 18.344 1 97.62 44 GLN B C 1
ATOM 1388 O O . GLN B 1 44 ? 0.269 19.562 17.906 1 97.62 44 GLN B O 1
ATOM 1393 N N . HIS B 1 45 ? 1.101 21.125 19.234 1 97.06 45 HIS B N 1
ATOM 1394 C CA . HIS B 1 45 ? 2.172 20.297 19.766 1 97.06 45 HIS B CA 1
ATOM 1395 C C . HIS B 1 45 ? 2.984 19.672 18.625 1 97.06 45 HIS B C 1
ATOM 1397 O O . HIS B 1 45 ? 3.227 18.453 18.625 1 97.06 45 HIS B O 1
ATOM 1403 N N . ASP B 1 46 ? 3.25 20.422 17.594 1 97.69 46 ASP B N 1
ATOM 1404 C CA . ASP B 1 46 ? 4.098 20.078 16.453 1 97.69 46 ASP B CA 1
ATOM 1405 C C . ASP B 1 46 ? 3.455 18.984 15.602 1 97.69 46 ASP B C 1
ATOM 1407 O O . ASP B 1 46 ? 4.152 18.234 14.922 1 97.69 46 ASP B O 1
ATOM 1411 N N . ARG B 1 47 ? 2.168 18.875 15.703 1 98.5 47 ARG B N 1
ATOM 1412 C CA . ARG B 1 47 ? 1.426 17.922 14.898 1 98.5 47 ARG B CA 1
ATOM 1413 C C . ARG B 1 47 ? 0.224 18.578 14.227 1 98.5 47 ARG B C 1
ATOM 1415 O O . ARG B 1 47 ? -0.329 19.547 14.75 1 98.5 47 ARG B O 1
ATOM 1422 N N . ILE B 1 48 ? -0.086 18.062 13.109 1 98.56 48 ILE B N 1
ATOM 1423 C CA . ILE B 1 48 ? -1.285 18.531 12.438 1 98.56 48 ILE B CA 1
ATOM 1424 C C . ILE B 1 48 ? -2.004 17.359 11.766 1 98.56 48 ILE B C 1
ATOM 1426 O O . ILE B 1 48 ? -1.362 16.453 11.227 1 98.56 48 ILE B O 1
ATOM 1430 N N . VAL B 1 49 ? -3.291 17.328 11.859 1 98.69 49 VAL B N 1
ATOM 1431 C CA . VAL B 1 49 ? -4.133 16.359 11.172 1 98.69 49 VAL B CA 1
ATOM 1432 C C . VAL B 1 49 ? -4.711 16.984 9.906 1 98.69 49 VAL B C 1
ATOM 1434 O O . VAL B 1 49 ? -5.277 18.078 9.945 1 98.69 49 VAL B O 1
ATOM 1437 N N . LEU B 1 50 ? -4.547 16.328 8.883 1 98.81 50 LEU B N 1
ATOM 1438 C CA . LEU B 1 50 ? -5.02 16.828 7.598 1 98.81 50 LEU B CA 1
ATOM 1439 C C . LEU B 1 50 ? -6.047 15.883 6.988 1 98.81 50 LEU B C 1
ATOM 1441 O O . LEU B 1 50 ? -5.832 14.672 6.949 1 98.81 50 LEU B O 1
ATOM 1445 N N . ASN B 1 51 ? -7.145 16.422 6.59 1 98.75 51 ASN B N 1
ATOM 1446 C CA . ASN B 1 51 ? -8.109 15.719 5.762 1 98.75 51 ASN B CA 1
ATOM 1447 C C . ASN B 1 51 ? -7.664 15.656 4.301 1 98.75 51 ASN B C 1
ATOM 1449 O O . ASN B 1 51 ? -7.598 16.688 3.629 1 98.75 51 ASN B O 1
ATOM 1453 N N . ILE B 1 52 ? -7.418 14.43 3.877 1 98.94 52 ILE B N 1
ATOM 1454 C CA . ILE B 1 52 ? -6.902 14.375 2.514 1 98.94 52 ILE B CA 1
ATOM 1455 C C . ILE B 1 52 ? -7.906 13.672 1.607 1 98.94 52 ILE B C 1
ATOM 1457 O O . ILE B 1 52 ? -7.527 13.078 0.591 1 98.94 52 ILE B O 1
ATOM 1461 N N . SER B 1 53 ? -9.109 13.73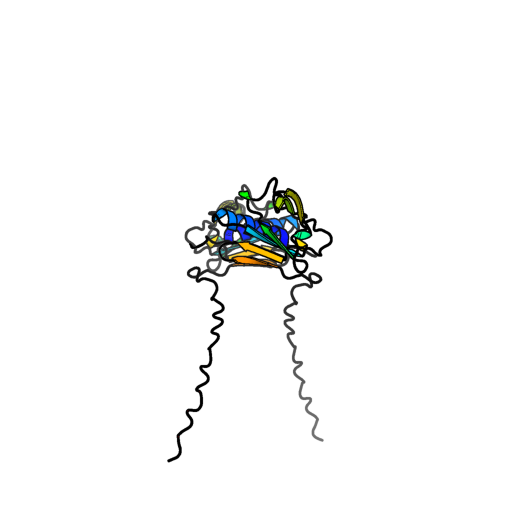4 1.884 1 98.81 53 SER B N 1
ATOM 1462 C CA . SER B 1 53 ? -10.148 13.133 1.058 1 98.81 53 SER B CA 1
ATOM 1463 C C . SER B 1 53 ? -10.305 13.875 -0.264 1 98.81 53 SER B C 1
ATOM 1465 O O . SER B 1 53 ? -9.93 15.047 -0.372 1 98.81 53 SER B O 1
ATOM 1467 N N . PRO B 1 54 ? -10.914 13.195 -1.188 1 98.62 54 PRO B N 1
ATOM 1468 C CA . PRO B 1 54 ? -11.102 13.836 -2.494 1 98.62 54 PRO B CA 1
ATOM 1469 C C . PRO B 1 54 ? -11.938 15.109 -2.41 1 98.62 54 PRO B C 1
ATOM 1471 O O . PRO B 1 54 ? -11.688 16.062 -3.15 1 98.62 54 PRO B O 1
ATOM 1474 N N . SER B 1 55 ? -12.844 15.172 -1.511 1 98.06 55 SER B N 1
ATOM 1475 C CA . SER B 1 55 ? -13.719 16.328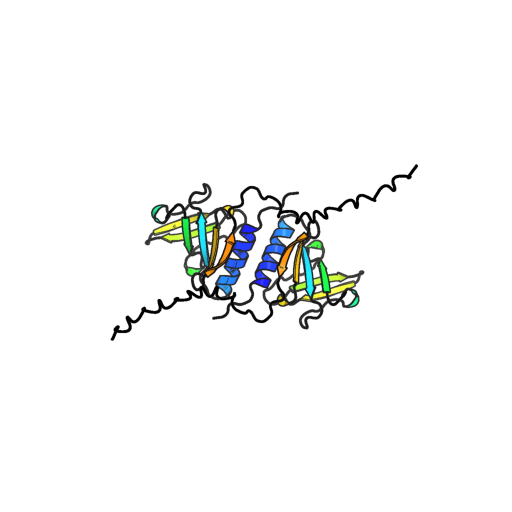 -1.415 1 98.06 55 SER B CA 1
ATOM 1476 C C . SER B 1 55 ? -13.039 17.484 -0.68 1 98.06 55 SER B C 1
ATOM 1478 O O . SER B 1 55 ? -13.477 18.641 -0.778 1 98.06 55 SER B O 1
ATOM 1480 N N . ALA B 1 56 ? -12.008 17.156 0.023 1 98.31 56 ALA B N 1
ATOM 1481 C CA . ALA B 1 56 ? -11.383 18.172 0.864 1 98.31 56 ALA B CA 1
ATOM 1482 C C . ALA B 1 56 ? -10.117 18.719 0.21 1 98.31 56 ALA B C 1
ATOM 1484 O O . ALA B 1 56 ? -9.5 19.656 0.731 1 98.31 56 ALA B O 1
ATOM 1485 N N . THR B 1 57 ? -9.719 18.094 -0.886 1 98.75 57 THR B N 1
ATOM 1486 C CA . THR B 1 57 ? -8.453 18.469 -1.487 1 98.75 57 THR B CA 1
ATOM 1487 C C . THR B 1 57 ? -8.625 18.781 -2.973 1 98.75 57 THR B C 1
ATOM 1489 O O . THR B 1 57 ? -9.5 18.203 -3.629 1 98.75 57 THR B O 1
ATOM 1492 N N . ARG B 1 58 ? -7.805 19.672 -3.486 1 98.5 58 ARG B N 1
ATOM 1493 C CA . ARG B 1 58 ? -7.641 19.906 -4.918 1 98.5 58 ARG B CA 1
ATOM 1494 C C . ARG B 1 58 ? -6.207 19.609 -5.359 1 98.5 58 ARG B C 1
ATOM 1496 O O . ARG B 1 58 ? -5.254 20.078 -4.742 1 98.5 58 ARG B O 1
ATOM 1503 N N . GLY B 1 59 ? -6.082 18.766 -6.406 1 98.44 59 GLY B N 1
ATOM 1504 C CA . GLY B 1 59 ? -4.773 18.5 -6.977 1 98.44 59 GLY B CA 1
ATOM 1505 C C . GLY B 1 59 ? -3.91 17.609 -6.094 1 98.44 59 GLY B C 1
ATOM 1506 O O . GLY B 1 59 ? -2.693 17.797 -6.027 1 98.44 59 GLY B O 1
ATOM 1507 N N . LEU B 1 60 ? -4.52 16.719 -5.391 1 98.88 60 LEU B N 1
ATOM 1508 C CA . LEU B 1 60 ? -3.768 15.859 -4.484 1 98.88 60 LEU B CA 1
ATOM 1509 C C . LEU B 1 60 ? -2.805 14.969 -5.262 1 98.88 60 LEU B C 1
ATOM 1511 O O . LEU B 1 60 ? -3.209 14.281 -6.199 1 98.88 60 LEU B O 1
ATOM 1515 N N . LEU B 1 61 ? -1.514 15.031 -4.891 1 98.75 61 LEU B N 1
ATOM 1516 C CA . LEU B 1 61 ? -0.463 14.133 -5.363 1 98.75 61 LEU B CA 1
ATOM 1517 C C . LEU B 1 61 ? 0.143 13.344 -4.207 1 98.75 61 LEU B C 1
ATOM 1519 O O . LEU B 1 61 ? 0.659 13.93 -3.252 1 98.75 61 LEU B O 1
ATOM 1523 N N . LEU B 1 62 ? -0.018 12.094 -4.262 1 98.88 62 LEU B N 1
ATOM 1524 C CA . LEU B 1 62 ? 0.644 11.188 -3.326 1 98.88 62 LEU B CA 1
ATOM 1525 C C . LEU B 1 62 ? 1.841 10.508 -3.982 1 98.88 62 LEU B C 1
ATOM 1527 O O . LEU B 1 62 ? 1.733 9.375 -4.457 1 98.88 62 LEU B O 1
ATOM 1531 N N . GLU B 1 63 ? 2.971 11.18 -3.922 1 98.5 63 GLU B N 1
ATOM 1532 C CA . GLU B 1 63 ? 4.172 10.695 -4.594 1 98.5 63 GLU B CA 1
ATOM 1533 C C . GLU B 1 63 ? 5.172 10.125 -3.59 1 98.5 63 GLU B C 1
ATOM 1535 O O . GLU B 1 63 ? 4.957 10.203 -2.379 1 98.5 63 GLU B O 1
ATOM 1540 N N . ASN B 1 64 ? 6.188 9.531 -4.086 1 98.31 64 ASN B N 1
ATOM 1541 C CA . ASN B 1 64 ? 7.191 8.922 -3.219 1 98.31 64 ASN B CA 1
ATOM 1542 C C . ASN B 1 64 ? 7.988 9.977 -2.455 1 98.31 64 ASN B C 1
ATOM 1544 O O . ASN B 1 64 ? 8.492 9.711 -1.362 1 98.31 64 ASN B O 1
ATOM 1548 N N . ASP B 1 65 ? 8.039 11.141 -3.039 1 97.75 65 ASP B N 1
ATOM 1549 C CA . ASP B 1 65 ? 8.922 12.141 -2.451 1 97.75 65 ASP B CA 1
ATOM 1550 C C . ASP B 1 65 ? 8.125 13.305 -1.872 1 97.75 65 ASP B C 1
ATOM 1552 O O . ASP B 1 65 ? 8.664 14.125 -1.122 1 97.75 65 ASP B O 1
ATOM 1556 N N . ARG B 1 66 ? 6.777 13.281 -2.18 1 98.56 66 ARG B N 1
ATOM 1557 C CA . ARG B 1 66 ? 6 14.414 -1.69 1 98.56 66 ARG B CA 1
ATOM 1558 C C . ARG B 1 66 ? 4.508 14.094 -1.677 1 98.56 66 ARG B C 1
ATOM 1560 O O . ARG B 1 66 ? 4.039 13.273 -2.467 1 98.56 66 ARG B O 1
ATOM 1567 N N . ILE B 1 67 ? 3.838 14.766 -0.815 1 98.94 67 ILE B N 1
ATOM 1568 C CA . ILE B 1 67 ? 2.389 14.914 -0.764 1 98.94 67 ILE B CA 1
ATOM 1569 C C . ILE B 1 67 ? 2.008 16.375 -0.924 1 98.94 67 ILE B C 1
ATOM 1571 O O . ILE B 1 67 ? 2.42 17.219 -0.125 1 98.94 67 ILE B O 1
ATOM 1575 N N . VAL B 1 68 ? 1.202 16.656 -1.973 1 98.88 68 VAL B N 1
ATOM 1576 C CA . VAL B 1 68 ? 0.878 18.047 -2.266 1 98.88 68 VAL B CA 1
ATOM 1577 C C . VAL B 1 68 ? -0.613 18.172 -2.566 1 98.88 68 VAL B C 1
ATOM 1579 O O . VAL B 1 68 ? -1.188 17.328 -3.266 1 98.88 68 VAL B O 1
ATOM 1582 N N . PHE B 1 69 ? -1.16 19.234 -2.033 1 98.88 69 PHE B N 1
ATOM 1583 C CA . PHE B 1 69 ? -2.547 19.531 -2.367 1 98.88 69 PHE B CA 1
ATOM 1584 C C . PHE B 1 69 ? -2.928 20.938 -1.893 1 98.88 69 PHE B C 1
ATOM 1586 O O . PHE B 1 69 ? -2.162 21.578 -1.179 1 98.88 69 PHE B O 1
ATOM 1593 N N . THR B 1 70 ? -4.031 21.328 -2.398 1 98.75 70 THR B N 1
ATOM 1594 C CA . THR B 1 70 ? -4.648 22.562 -1.911 1 98.75 70 THR B CA 1
ATOM 1595 C C . THR B 1 70 ? -5.887 22.25 -1.077 1 98.75 70 THR B C 1
ATOM 1597 O O . THR B 1 70 ? -6.684 21.391 -1.438 1 98.75 70 THR B O 1
ATOM 1600 N N . ALA B 1 71 ? -5.988 22.953 0.018 1 98.19 71 ALA B N 1
ATOM 1601 C CA . ALA B 1 71 ? -7.145 22.781 0.896 1 98.19 71 ALA B CA 1
ATOM 1602 C C . ALA B 1 71 ? -7.516 24.094 1.576 1 98.19 71 ALA B C 1
ATOM 1604 O O . ALA B 1 71 ? -6.805 25.094 1.442 1 98.19 71 ALA B O 1
ATOM 1605 N N . ARG B 1 72 ? -8.711 24.031 2.164 1 96.31 72 ARG B N 1
ATOM 1606 C CA . ARG B 1 72 ? -9.195 25.234 2.854 1 96.31 72 ARG B CA 1
ATOM 1607 C C . ARG B 1 72 ? -9.07 25.078 4.367 1 96.31 72 ARG B C 1
ATOM 1609 O O . ARG B 1 72 ? -9.484 24.062 4.926 1 96.31 72 ARG B O 1
ATOM 1616 N N . PHE B 1 73 ? -8.422 26.016 4.965 1 94.69 73 PHE B N 1
ATOM 1617 C CA . PHE B 1 73 ? -8.297 26.094 6.418 1 94.69 73 PHE B CA 1
ATOM 1618 C C . PHE B 1 73 ? -8.898 27.406 6.934 1 94.69 73 PHE B C 1
ATOM 1620 O O . PHE B 1 73 ? -8.359 28.484 6.672 1 94.69 73 PHE B O 1
ATOM 1627 N N . SER B 1 74 ? -10.008 27.234 7.68 1 93.06 74 SER B N 1
ATOM 1628 C CA . SER B 1 74 ? -10.68 28.406 8.219 1 93.06 74 SER B CA 1
ATOM 1629 C C . SER B 1 74 ? -11.086 29.375 7.105 1 93.06 74 SER B C 1
ATOM 1631 O O . SER B 1 74 ? -10.852 30.578 7.203 1 93.06 74 SER B O 1
ATOM 1633 N N . GLY B 1 75 ? -11.453 28.844 5.973 1 92.94 75 GLY B N 1
ATOM 1634 C CA . GLY B 1 75 ? -11.992 29.641 4.879 1 92.94 75 GLY B CA 1
ATOM 1635 C C . GLY B 1 75 ? -10.93 30.109 3.896 1 92.94 75 GLY B C 1
ATOM 1636 O O . GLY B 1 75 ? -11.25 30.641 2.832 1 92.94 75 GLY B O 1
ATOM 1637 N N . GLN B 1 76 ? -9.734 29.906 4.219 1 95.19 76 GLN B N 1
ATOM 1638 C CA . GLN B 1 76 ? -8.633 30.344 3.367 1 95.19 76 GLN B CA 1
ATOM 1639 C C . GLN B 1 76 ? -8.039 29.172 2.596 1 95.19 76 GLN B C 1
ATOM 1641 O O . GLN B 1 76 ? -7.836 28.094 3.154 1 95.19 76 GLN B O 1
ATOM 1646 N N . THR B 1 77 ? -7.789 29.438 1.285 1 97 77 THR B N 1
ATOM 1647 C CA . THR B 1 77 ? -7.152 28.438 0.445 1 97 77 THR B CA 1
ATOM 1648 C C . THR B 1 77 ? -5.656 28.359 0.733 1 97 77 THR B C 1
ATOM 1650 O O . THR B 1 77 ? -4.973 29.391 0.758 1 97 77 THR B O 1
ATOM 1653 N N . GLU B 1 78 ? -5.184 27.188 1.05 1 97 78 GLU B N 1
ATOM 1654 C CA . GLU B 1 78 ? -3.783 26.969 1.4 1 97 78 GLU B CA 1
ATOM 1655 C C . GLU B 1 78 ? -3.16 25.875 0.549 1 97 78 GLU B C 1
ATOM 1657 O O . GLU B 1 78 ? -3.811 24.859 0.254 1 97 78 GLU B O 1
ATOM 1662 N N . GLN B 1 79 ? -1.934 26.078 0.112 1 98.31 79 GLN B N 1
ATOM 1663 C CA . GLN B 1 79 ? -1.142 25.031 -0.517 1 98.31 79 GLN B CA 1
ATOM 1664 C C . GLN B 1 79 ? -0.355 24.234 0.523 1 98.31 79 GLN B C 1
ATOM 1666 O O . GLN B 1 79 ? 0.36 24.812 1.344 1 98.31 79 GLN B O 1
ATOM 1671 N N . ILE B 1 80 ? -0.474 22.953 0.491 1 98.81 80 ILE B N 1
ATOM 1672 C CA . ILE B 1 80 ? 0.115 22.078 1.492 1 98.81 80 ILE B CA 1
ATOM 1673 C C . ILE B 1 80 ? 1.206 21.219 0.85 1 98.81 80 ILE B C 1
ATOM 1675 O O . ILE B 1 80 ? 1.033 20.703 -0.261 1 98.81 80 ILE B O 1
ATOM 1679 N N . PHE B 1 81 ? 2.324 21.125 1.532 1 98.88 81 PHE B N 1
ATOM 1680 C CA . PHE B 1 81 ? 3.418 20.219 1.163 1 98.88 81 PHE B CA 1
ATOM 1681 C C . PHE B 1 81 ? 3.844 19.375 2.35 1 98.88 81 PHE B C 1
ATOM 1683 O O . PHE B 1 81 ? 4.129 19.891 3.43 1 98.88 81 PHE B O 1
ATOM 1690 N N . VAL B 1 82 ? 3.889 18.109 2.156 1 98.81 82 VAL B N 1
ATOM 1691 C CA . VAL B 1 82 ? 4.293 17.188 3.215 1 98.81 82 VAL B CA 1
ATOM 1692 C C . VAL B 1 82 ? 5.262 16.156 2.654 1 98.81 82 VAL B C 1
ATOM 1694 O O . VAL B 1 82 ? 4.961 15.484 1.663 1 98.81 82 VAL B O 1
ATOM 1697 N N . ALA B 1 83 ? 6.395 16.031 3.291 1 98.62 83 ALA B N 1
ATOM 1698 C CA . ALA B 1 83 ? 7.234 14.875 2.988 1 98.62 83 ALA B CA 1
ATOM 1699 C C . ALA B 1 83 ? 6.637 13.602 3.562 1 98.62 83 ALA B C 1
ATOM 1701 O O . ALA B 1 83 ? 6.199 13.57 4.715 1 98.62 83 ALA B O 1
ATOM 1702 N N . PRO B 1 84 ? 6.637 12.555 2.846 1 98.69 84 PRO B N 1
ATOM 1703 C CA . PRO B 1 84 ? 6.062 11.312 3.361 1 98.69 84 PRO B CA 1
ATOM 1704 C C . PRO B 1 84 ? 6.707 10.859 4.672 1 98.69 84 PRO B C 1
ATOM 1706 O O . PRO B 1 84 ? 6.035 10.273 5.523 1 98.69 84 PRO B O 1
ATOM 1709 N N . ASN B 1 85 ? 7.992 11.141 4.859 1 97.5 85 ASN B N 1
ATOM 1710 C CA . ASN B 1 85 ? 8.664 10.727 6.086 1 97.5 85 ASN B CA 1
ATOM 1711 C C . ASN B 1 85 ? 8.117 11.461 7.305 1 97.5 85 ASN B C 1
ATOM 1713 O O . ASN B 1 85 ? 8.352 11.039 8.445 1 97.5 85 ASN B O 1
ATOM 1717 N N . ALA B 1 86 ? 7.402 12.492 7.113 1 98.5 86 ALA B N 1
ATOM 1718 C CA . ALA B 1 86 ? 6.836 13.273 8.211 1 98.5 86 ALA B CA 1
ATOM 1719 C C . ALA B 1 86 ? 5.469 12.734 8.625 1 98.5 86 ALA B C 1
ATOM 1721 O O . ALA B 1 86 ? 4.902 13.164 9.633 1 98.5 86 ALA B O 1
ATOM 1722 N N . VAL B 1 87 ? 4.938 11.836 7.863 1 98.88 87 VAL B N 1
ATOM 1723 C CA . VAL B 1 87 ? 3.633 11.266 8.18 1 98.88 87 VAL B CA 1
ATOM 1724 C C . VAL B 1 87 ? 3.771 10.258 9.312 1 98.88 87 VAL B C 1
ATOM 1726 O O . VAL B 1 87 ? 4.562 9.312 9.219 1 98.88 87 VAL B O 1
ATOM 1729 N N . LEU B 1 88 ? 2.99 10.469 10.266 1 98.44 88 LEU B N 1
ATOM 1730 C CA . LEU B 1 88 ? 3.045 9.617 11.453 1 98.44 88 LEU B CA 1
ATOM 1731 C C . LEU B 1 88 ? 1.979 8.531 11.383 1 98.44 88 LEU B C 1
ATOM 1733 O O . LEU B 1 88 ? 2.152 7.449 11.953 1 98.44 88 LEU B O 1
ATOM 1737 N N . GLU B 1 89 ? 0.865 8.875 10.734 1 98.69 89 GLU B N 1
ATOM 1738 C CA . GLU B 1 89 ? -0.26 7.949 10.641 1 98.69 89 GLU B CA 1
ATOM 1739 C C . GLU B 1 89 ? -1.19 8.32 9.492 1 98.69 89 GLU B C 1
ATOM 1741 O O . GLU B 1 89 ? -1.357 9.5 9.172 1 98.69 89 GLU B O 1
ATOM 1746 N N . ILE B 1 90 ? -1.739 7.367 8.891 1 98.88 90 ILE B N 1
ATOM 1747 C CA . ILE B 1 90 ? -2.904 7.551 8.031 1 98.88 90 ILE B CA 1
ATOM 1748 C C . ILE B 1 90 ? -4.051 6.672 8.516 1 98.88 90 ILE B C 1
ATOM 1750 O O . ILE B 1 90 ? -3.842 5.512 8.883 1 98.88 90 ILE B O 1
ATOM 1754 N N . TYR B 1 91 ? -5.281 7.23 8.562 1 98.81 91 TYR B N 1
ATOM 1755 C CA . TYR B 1 91 ? -6.398 6.488 9.133 1 98.81 91 TYR B CA 1
ATOM 1756 C C . TYR B 1 91 ? -7.73 7.039 8.641 1 98.81 91 TYR B C 1
ATOM 1758 O O . TYR B 1 91 ? -7.789 8.148 8.094 1 98.81 91 TYR B O 1
ATOM 1766 N N . ALA B 1 92 ? -8.734 6.262 8.805 1 98.88 92 ALA B N 1
ATOM 1767 C CA . ALA B 1 92 ? -10.094 6.695 8.508 1 98.88 92 ALA B CA 1
ATOM 1768 C C . ALA B 1 92 ? -10.68 7.5 9.664 1 98.88 92 ALA B C 1
ATOM 1770 O O . ALA B 1 92 ? -10.703 7.031 10.805 1 98.88 92 ALA B O 1
ATOM 1771 N N . LYS B 1 93 ? -11.164 8.594 9.367 1 98.69 93 LYS B N 1
ATOM 1772 C CA . LYS B 1 93 ? -11.734 9.477 10.375 1 98.69 93 LYS B CA 1
ATOM 1773 C C . LYS B 1 93 ? -12.852 8.781 11.148 1 98.69 93 LYS B C 1
ATOM 1775 O O . LYS B 1 93 ? -12.969 8.945 12.367 1 98.69 93 LYS B O 1
ATOM 1780 N N . GLU B 1 94 ? -13.648 7.969 10.484 1 98.5 94 GLU B N 1
ATOM 1781 C CA . GLU B 1 94 ? -14.906 7.418 10.992 1 98.5 94 GLU B CA 1
ATOM 1782 C C . GLU B 1 94 ? -14.648 6.332 12.031 1 98.5 94 GLU B C 1
ATOM 1784 O O . GLU B 1 94 ? -15.43 6.172 12.969 1 98.5 94 GLU B O 1
ATOM 1789 N N . ASN B 1 95 ? -13.516 5.617 11.883 1 97.88 95 ASN B N 1
ATOM 1790 C CA . ASN B 1 95 ? -13.367 4.473 12.773 1 97.88 95 ASN B CA 1
ATOM 1791 C C . ASN B 1 95 ? -11.922 4.293 13.227 1 97.88 95 ASN B C 1
ATOM 1793 O O . ASN B 1 95 ? -11.602 3.344 13.945 1 97.88 95 ASN B O 1
ATOM 1797 N N . GLY B 1 96 ? -11.031 5.133 12.727 1 98 96 GLY B N 1
ATOM 1798 C CA . GLY B 1 96 ? -9.656 5.137 13.195 1 98 96 GLY B CA 1
ATOM 1799 C C . GLY B 1 96 ? -8.812 4.031 12.586 1 98 96 GLY B C 1
ATOM 1800 O O . GLY B 1 96 ? -7.629 3.904 12.906 1 98 96 GLY B O 1
ATOM 1801 N N . ARG B 1 97 ? -9.391 3.24 11.648 1 97.88 97 ARG B N 1
ATOM 1802 C CA . ARG B 1 97 ? -8.617 2.17 11.016 1 97.88 97 ARG B CA 1
ATOM 1803 C C . ARG B 1 97 ? -7.578 2.732 10.062 1 97.88 97 ARG B C 1
ATOM 1805 O O . ARG B 1 97 ? -7.852 3.688 9.328 1 97.88 97 ARG B O 1
ATOM 1812 N N . GLY B 1 98 ? -6.387 2.199 10.133 1 98.31 98 GLY B N 1
ATOM 1813 C CA . GLY B 1 98 ? -5.262 2.643 9.32 1 98.31 98 GLY B CA 1
ATOM 1814 C C . GLY B 1 98 ? -3.936 2.062 9.766 1 98.31 98 GLY B C 1
ATOM 1815 O O . GLY B 1 98 ? -3.852 0.882 10.109 1 98.31 98 GLY B O 1
ATOM 1816 N N . ILE B 1 99 ? -2.924 2.865 9.594 1 98.25 99 ILE B N 1
ATOM 1817 C CA . ILE B 1 99 ? -1.582 2.406 9.93 1 98.25 99 ILE B CA 1
ATOM 1818 C C . ILE B 1 99 ? -0.777 3.559 10.523 1 98.25 99 ILE B C 1
ATOM 1820 O O . ILE B 1 99 ? -0.884 4.699 10.07 1 98.25 99 ILE B O 1
ATOM 1824 N N . ALA B 1 100 ? -0.013 3.168 11.578 1 98.19 100 ALA B N 1
ATOM 1825 C CA . ALA B 1 100 ? 0.954 4.102 12.156 1 98.19 100 ALA B CA 1
ATOM 1826 C C . ALA B 1 100 ? 2.371 3.768 11.703 1 98.19 100 ALA B C 1
ATOM 1828 O O . ALA B 1 100 ? 2.701 2.602 11.469 1 98.19 100 ALA B O 1
ATOM 1829 N N . PHE B 1 101 ? 3.143 4.828 11.539 1 97.25 101 PHE B N 1
ATOM 1830 C CA . PHE B 1 101 ? 4.523 4.648 11.094 1 97.25 101 PHE B CA 1
ATOM 1831 C C . PHE B 1 101 ? 5.496 5.02 12.203 1 97.25 101 PHE B C 1
ATOM 1833 O O . PHE B 1 101 ? 5.25 5.953 12.969 1 97.25 101 PHE B O 1
ATOM 1840 N N . SER B 1 102 ? 6.332 4.047 12.57 1 78.44 102 SER B N 1
ATOM 1841 C CA . SER B 1 102 ? 7.328 4.367 13.586 1 78.44 102 SER B CA 1
ATOM 1842 C C . SER B 1 102 ? 8.258 5.484 13.117 1 78.44 102 SER B C 1
ATOM 1844 O O . SER B 1 102 ? 8.508 5.629 11.922 1 78.44 102 SER B O 1
ATOM 1846 N N . VAL B 1 103 ? 8.492 6.449 13.992 1 59.28 103 VAL B N 1
ATOM 1847 C CA . VAL B 1 103 ? 9.461 7.5 13.695 1 59.28 103 VAL B CA 1
ATOM 1848 C C . VAL B 1 103 ? 10.828 6.883 13.422 1 59.28 103 VAL B C 1
ATOM 1850 O O . VAL B 1 103 ? 11.391 6.203 14.281 1 59.28 103 VAL B O 1
ATOM 1853 N N . ASP B 1 104 ? 11 6.168 12.469 1 50.19 104 ASP B N 1
ATOM 1854 C CA . ASP B 1 104 ? 12.273 5.531 12.164 1 50.19 104 ASP B CA 1
ATOM 1855 C C . ASP B 1 104 ? 13.445 6.41 12.586 1 50.19 104 ASP B C 1
ATOM 1857 O O . ASP B 1 104 ? 13.578 7.547 12.125 1 50.19 104 ASP B O 1
ATOM 1861 N N . GLU B 1 105 ? 14.055 6.23 13.812 1 42.44 105 GLU B N 1
ATOM 1862 C CA . GLU B 1 105 ? 15.508 6.344 13.758 1 42.44 105 GLU B CA 1
ATOM 1863 C C . GLU B 1 105 ? 16.062 5.723 12.477 1 42.44 105 GLU B C 1
ATOM 1865 O O . GLU B 1 105 ? 15.383 4.941 11.812 1 42.44 105 GLU B O 1
ATOM 1870 N N . ASP B 1 106 ? 17.438 5.77 12.125 1 39.16 106 ASP B N 1
ATOM 1871 C CA . ASP B 1 106 ? 18.188 5.102 11.07 1 39.16 106 ASP B CA 1
ATOM 1872 C C . ASP B 1 106 ? 17.688 3.68 10.844 1 39.16 106 ASP B C 1
ATOM 1874 O O . ASP B 1 106 ? 17.422 2.949 11.805 1 39.16 106 ASP B O 1
ATOM 1878 N N . ASP B 1 107 ? 17.062 3.432 9.703 1 40.28 107 ASP B N 1
ATOM 1879 C CA . ASP B 1 107 ? 16.703 2.107 9.203 1 40.28 107 ASP B CA 1
ATOM 1880 C C . ASP B 1 107 ? 17.594 1.029 9.805 1 40.28 107 ASP B C 1
ATOM 1882 O O . ASP B 1 107 ? 18.688 0.771 9.297 1 40.28 107 ASP B O 1
ATOM 1886 N N . GLU B 1 108 ? 17.812 1.034 11.141 1 36.69 108 GLU B N 1
ATOM 1887 C CA . GLU B 1 108 ? 18.594 -0.141 11.539 1 36.69 108 GLU B CA 1
ATOM 1888 C C . GLU B 1 108 ? 17.906 -1.428 11.094 1 36.69 108 GLU B C 1
ATOM 1890 O O . GLU B 1 108 ? 16.672 -1.529 11.141 1 36.69 108 GLU B O 1
ATOM 1895 N N . PRO B 1 109 ? 18.594 -2.158 10.227 1 38 109 PRO B N 1
ATOM 1896 C CA . PRO B 1 109 ? 18.125 -3.463 9.75 1 38 109 PRO B CA 1
ATOM 1897 C C . PRO B 1 109 ? 17.328 -4.227 10.805 1 38 109 PRO B C 1
ATOM 1899 O O . PRO B 1 109 ? 17.5 -3.998 12.008 1 38 109 PRO B O 1
ATOM 1902 N N . PRO B 1 110 ? 16.109 -4.52 10.477 1 36.03 110 PRO B N 1
ATOM 1903 C CA . PRO B 1 110 ? 15.422 -5.348 11.477 1 36.03 110 PRO B CA 1
ATOM 1904 C C . PRO B 1 110 ? 16.391 -6.168 12.328 1 36.03 110 PRO B C 1
ATOM 1906 O O . PRO B 1 110 ? 17.484 -6.504 11.875 1 36.03 110 PRO B O 1
ATOM 1909 N N . PRO B 1 111 ? 16.359 -5.949 13.617 1 33 111 PRO B N 1
ATOM 1910 C CA . PRO B 1 111 ? 17.297 -6.703 14.438 1 33 111 PRO B CA 1
ATOM 1911 C C . PRO B 1 111 ? 17.516 -8.125 13.93 1 33 111 PRO B C 1
ATOM 1913 O O . PRO B 1 111 ? 16.578 -8.766 13.453 1 33 111 PRO B O 1
ATOM 1916 N N . LYS B 1 112 ? 18.641 -8.352 13.211 1 29.19 112 LYS B N 1
ATOM 1917 C CA . LYS B 1 112 ? 19.062 -9.727 12.977 1 29.19 112 LYS B CA 1
ATOM 1918 C C . LYS B 1 112 ? 18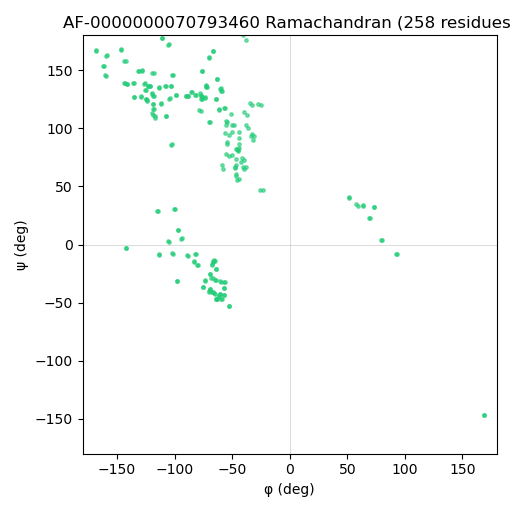.672 -10.633 14.133 1 29.19 112 LYS B C 1
ATOM 1920 O O . LYS B 1 112 ? 18.984 -10.344 15.297 1 29.19 112 LYS B O 1
ATOM 1925 N N . THR B 1 113 ? 17.406 -11.219 14 1 27.64 113 THR B N 1
ATOM 1926 C CA . THR B 1 113 ? 17.203 -12.297 14.953 1 27.64 113 THR B CA 1
ATOM 1927 C C . THR B 1 113 ? 18.5 -13.102 15.133 1 27.64 113 THR B C 1
ATOM 1929 O O . THR B 1 113 ? 18.938 -13.789 14.211 1 27.64 113 THR B O 1
ATOM 1932 N N . SER B 1 114 ? 19.516 -12.484 15.703 1 27.55 114 SER B N 1
ATOM 1933 C CA . SER B 1 114 ? 20.75 -13.156 16.109 1 27.55 114 SER B CA 1
ATOM 1934 C C . SER B 1 114 ? 20.453 -14.516 16.734 1 27.55 114 SER B C 1
ATOM 1936 O O . SER B 1 114 ? 19.828 -14.594 17.797 1 27.55 114 SER B O 1
ATOM 1938 N N . SER B 1 115 ? 19.938 -15.453 15.867 1 27.02 115 SER B N 1
ATOM 1939 C CA . SER B 1 115 ? 20.016 -16.828 16.344 1 27.02 115 SER B CA 1
ATOM 1940 C C . SER B 1 115 ? 21.391 -17.109 16.953 1 27.02 115 SER B C 1
ATOM 1942 O O . SER B 1 115 ? 22.391 -17.172 16.25 1 27.02 115 SER B O 1
ATOM 1944 N N . SER B 1 116 ? 21.75 -16.312 17.938 1 27.62 116 SER B N 1
ATOM 1945 C CA . SER B 1 116 ? 22.938 -16.641 18.734 1 27.62 116 SER B CA 1
ATOM 1946 C C . SER B 1 116 ? 22.938 -18.109 19.141 1 27.62 116 SER B C 1
ATOM 1948 O O . SER B 1 116 ? 22.141 -18.547 19.969 1 27.62 116 SER B O 1
ATOM 1950 N N . SER B 1 117 ? 22.953 -18.938 18.047 1 26.95 117 SER B N 1
ATOM 1951 C CA . SER B 1 117 ? 23.297 -20.328 18.328 1 26.95 117 SER B CA 1
ATOM 1952 C C . SER B 1 117 ? 24.531 -20.406 19.234 1 26.95 117 SER B C 1
ATOM 1954 O O . SER B 1 117 ? 25.625 -20.031 18.828 1 26.95 117 SER B O 1
ATOM 1956 N N . GLU B 1 118 ? 24.328 -19.969 20.469 1 28.98 118 GLU B N 1
ATOM 1957 C CA . GLU B 1 118 ? 25.281 -20.188 21.547 1 28.98 118 GLU B CA 1
ATOM 1958 C C . GLU B 1 118 ? 25.844 -21.609 21.484 1 28.98 118 GLU B C 1
ATOM 1960 O O . GLU B 1 118 ? 25.109 -22.578 21.625 1 28.98 118 GLU B O 1
ATOM 1965 N N . SER B 1 119 ? 26.734 -21.828 20.5 1 25.88 119 SER B N 1
ATOM 1966 C CA . SER B 1 119 ? 27.516 -23.047 20.422 1 25.88 119 SER B CA 1
ATOM 1967 C C . SER B 1 119 ? 28.141 -23.391 21.781 1 25.88 119 SER B C 1
ATOM 1969 O O . SER B 1 119 ? 29.016 -22.688 22.266 1 25.88 119 SER B O 1
ATOM 1971 N N . ALA B 1 120 ? 27.312 -23.688 22.703 1 30.05 120 ALA B N 1
ATOM 1972 C CA . ALA B 1 120 ? 27.781 -24.172 24.016 1 30.05 120 ALA B CA 1
ATOM 1973 C C . ALA B 1 120 ? 28.875 -25.219 23.859 1 30.05 120 ALA B C 1
ATOM 1975 O O . ALA B 1 120 ? 28.641 -26.281 23.266 1 30.05 120 ALA B O 1
ATOM 1976 N N . THR B 1 121 ? 30.109 -24.703 23.641 1 26.17 121 THR B N 1
ATOM 1977 C CA . THR B 1 121 ? 31.328 -25.5 23.594 1 26.17 121 THR B CA 1
ATOM 1978 C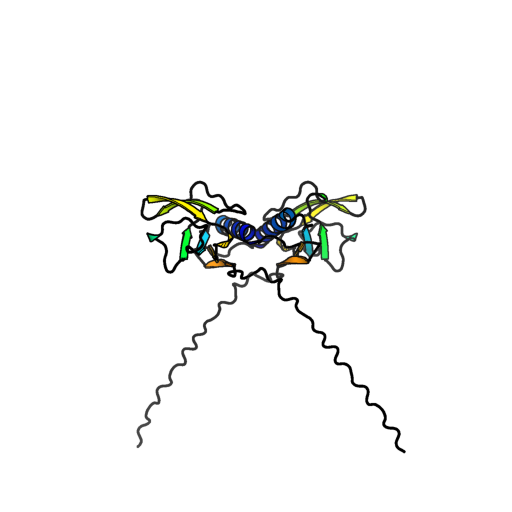 C . THR B 1 121 ? 31.344 -26.516 24.734 1 26.17 121 THR B C 1
ATOM 1980 O O . THR B 1 121 ? 31.172 -26.141 25.906 1 26.17 121 THR B O 1
ATOM 1983 N N . LYS B 1 122 ? 30.844 -27.703 24.453 1 29.44 122 LYS B N 1
ATOM 1984 C CA . LYS B 1 122 ? 30.922 -28.906 25.281 1 29.44 122 LYS B CA 1
ATOM 1985 C C . LYS B 1 122 ? 32.344 -29.109 25.828 1 29.44 122 LYS B C 1
ATOM 1987 O O . LYS B 1 122 ? 33.281 -29.234 25.062 1 29.44 122 LYS B O 1
ATOM 1992 N N . ASN B 1 123 ? 32.625 -28.344 26.969 1 27.7 123 ASN B N 1
ATOM 1993 C CA . ASN B 1 123 ? 33.844 -28.516 27.75 1 27.7 123 ASN B CA 1
ATOM 1994 C C . ASN B 1 123 ? 34.156 -29.984 27.984 1 27.7 123 ASN B C 1
ATOM 1996 O O . ASN B 1 123 ? 33.312 -30.734 28.484 1 27.7 123 ASN B O 1
ATOM 2000 N N . LYS B 1 124 ? 35.031 -30.594 27.172 1 29.88 124 LYS B N 1
ATOM 2001 C CA . LYS B 1 124 ? 35.594 -31.938 27.219 1 29.88 124 LYS B CA 1
ATOM 2002 C C . LYS B 1 124 ? 36.25 -32.188 28.562 1 29.88 124 LYS B C 1
ATOM 2004 O O . LYS B 1 124 ? 37.125 -31.422 29 1 29.88 124 LYS B O 1
ATOM 2009 N N . PRO B 1 125 ? 35.562 -32.969 29.484 1 36.78 125 PRO B N 1
ATOM 2010 C CA . PRO B 1 125 ? 36.062 -33.344 30.828 1 36.78 125 PRO B CA 1
ATOM 2011 C C . PRO B 1 125 ? 37.438 -33.969 30.797 1 36.78 125 PRO B C 1
ATOM 2013 O O . PRO B 1 125 ? 37.656 -34.969 30.094 1 36.78 125 PRO B O 1
ATOM 2016 N N . SER B 1 126 ? 38.531 -33.188 30.625 1 34.09 126 SER B N 1
ATOM 2017 C CA . SER B 1 126 ? 39.844 -33.781 30.625 1 34.09 126 SER B CA 1
ATOM 2018 C C . SER B 1 126 ? 40.125 -34.594 31.891 1 34.09 126 SER B C 1
ATOM 2020 O O . SER B 1 126 ? 39.812 -34.125 33 1 34.09 126 SER B O 1
ATOM 2022 N N . LEU B 1 127 ? 40.125 -35.875 31.781 1 34.5 127 LEU B N 1
ATOM 2023 C CA . LEU B 1 127 ? 40.375 -36.969 32.719 1 34.5 127 LEU B CA 1
ATOM 2024 C C . LEU B 1 127 ? 41.75 -36.812 33.375 1 34.5 127 LEU B C 1
ATOM 2026 O O . LEU B 1 127 ? 42.781 -36.812 32.688 1 34.5 127 LEU B O 1
ATOM 2030 N N . LYS B 1 128 ? 41.844 -35.938 34.344 1 32.41 128 LYS B N 1
ATOM 2031 C CA . LYS B 1 128 ? 43.062 -35.781 35.125 1 32.41 128 LYS B CA 1
ATOM 2032 C C . LYS B 1 128 ? 43.5 -37.125 35.719 1 32.41 128 LYS B C 1
ATOM 2034 O O . LYS B 1 128 ? 42.656 -37.812 36.312 1 32.41 128 LYS B O 1
ATOM 2039 N N . LEU B 1 129 ? 44.531 -37.688 35.156 1 32.53 129 LEU B N 1
ATOM 2040 C CA . LEU B 1 129 ? 45.219 -38.906 35.531 1 32.53 129 LEU B CA 1
ATOM 2041 C C . LEU B 1 129 ? 45.531 -38.938 37.031 1 32.53 129 LEU B C 1
ATOM 2043 O O . LEU B 1 129 ? 46.031 -37.969 37.562 1 32.53 129 LEU B O 1
ATOM 2047 N N . VAL B 1 130 ? 44.75 -39.688 37.75 1 36.53 130 VAL B N 1
ATOM 2048 C CA . VAL B 1 130 ? 44.844 -40.062 39.156 1 36.53 130 VAL B CA 1
ATOM 2049 C C . VAL B 1 130 ? 46.25 -40.594 39.469 1 36.53 130 VAL B C 1
ATOM 2051 O O . VAL B 1 130 ? 46.656 -41.625 38.938 1 36.53 130 VAL B O 1
ATOM 2054 N N . LYS B 1 131 ? 47.188 -39.656 39.594 1 27.84 131 LYS B N 1
ATOM 2055 C CA . LYS B 1 131 ? 48.344 -40.281 40.188 1 27.84 131 LYS B CA 1
ATOM 2056 C C . LYS B 1 131 ? 48.062 -40.781 41.594 1 27.84 131 LYS B C 1
ATOM 2058 O O . LYS B 1 131 ? 47.281 -40.156 42.344 1 27.84 131 LYS B O 1
#

pLDDT: mean 83.4, std 26.95, range [25.88, 98.94]